Protein AF-A0A6P0SS49-F1 (afdb_monomer)

Foldseek 3Di:
DQDPVQVCVVVVDDAQDKDKFFASPDQDPPVPDPDGLLVVLLVVCQVQVVLVPVPPQFRFQLSSNVSSQVVCCVPPVNGDMDMHHDPNNRGDTDHGRDPDPPPPPPPPPADPVNVVCVVVVVVVVVVPPPPPPPPPVVVVVVVVCVCCVVVVVVVVVLLVLLVVLVVCVVVVHDDPVSVVLCPPPVSVVVSVVCPVVD

pLDDT: mean 75.45, std 15.12, range [36.44, 97.0]

Structure (mmCIF, N/CA/C/O backbone):
data_AF-A0A6P0SS49-F1
#
_entry.id   AF-A0A6P0SS49-F1
#
loop_
_atom_site.group_PDB
_atom_site.id
_atom_site.type_symbol
_atom_site.label_atom_id
_atom_site.label_alt_id
_atom_site.label_comp_id
_atom_site.label_asym_id
_atom_site.label_entity_id
_atom_site.label_seq_id
_atom_site.pdbx_PDB_ins_code
_atom_site.Cartn_x
_atom_site.Cartn_y
_atom_site.Cartn_z
_atom_site.occupancy
_atom_site.B_iso_or_equiv
_atom_site.auth_seq_id
_atom_site.auth_comp_id
_atom_site.auth_asym_id
_atom_site.auth_atom_id
_atom_site.pdbx_PDB_model_num
ATOM 1 N N . GLY A 1 1 ? 12.069 7.390 -15.777 1.00 36.44 1 GLY A N 1
ATOM 2 C CA . GLY A 1 1 ? 11.015 6.658 -16.503 1.00 36.44 1 GLY A CA 1
ATOM 3 C C . GLY A 1 1 ? 10.020 6.144 -15.489 1.00 36.44 1 GLY A C 1
ATOM 4 O O . GLY A 1 1 ? 10.461 5.656 -14.460 1.00 36.44 1 GLY A O 1
ATOM 5 N N . SER A 1 2 ? 8.721 6.313 -15.730 1.00 42.28 2 SER A N 1
ATOM 6 C CA . SER A 1 2 ? 7.675 5.746 -14.871 1.00 42.28 2 SER A CA 1
ATOM 7 C C . SER A 1 2 ? 7.553 4.253 -15.183 1.00 42.28 2 SER A C 1
ATOM 9 O O . SER A 1 2 ? 7.372 3.882 -16.343 1.00 42.28 2 SER A O 1
ATOM 11 N N . VAL A 1 3 ? 7.741 3.396 -14.179 1.00 54.59 3 VAL A N 1
ATOM 12 C CA . VAL A 1 3 ? 7.553 1.948 -14.323 1.00 54.59 3 VAL A CA 1
ATOM 13 C C . VAL A 1 3 ? 6.052 1.673 -14.269 1.00 54.59 3 VAL A C 1
ATOM 15 O O . VAL A 1 3 ? 5.412 1.934 -13.253 1.00 54.59 3 VAL A O 1
ATOM 18 N N . ASN A 1 4 ? 5.476 1.166 -15.361 1.00 62.41 4 ASN A N 1
ATOM 19 C CA . ASN A 1 4 ? 4.084 0.721 -15.379 1.00 62.41 4 ASN A CA 1
ATOM 20 C C . ASN A 1 4 ? 4.003 -0.686 -14.766 1.00 62.41 4 ASN A C 1
ATOM 22 O O . ASN A 1 4 ? 4.221 -1.686 -15.448 1.00 62.41 4 ASN A O 1
ATOM 26 N N . LEU A 1 5 ? 3.724 -0.736 -13.463 1.00 65.06 5 LEU A N 1
ATOM 27 C CA . LEU A 1 5 ? 3.679 -1.970 -12.674 1.00 65.06 5 LEU A CA 1
ATOM 28 C C . LEU A 1 5 ? 2.468 -2.858 -13.004 1.00 65.06 5 LEU A C 1
ATOM 30 O O . LEU A 1 5 ? 2.515 -4.055 -12.737 1.00 65.06 5 LEU A O 1
ATOM 34 N N . GLN A 1 6 ? 1.422 -2.314 -13.638 1.00 65.06 6 GLN A N 1
ATOM 35 C CA . GLN A 1 6 ? 0.233 -3.083 -14.016 1.00 65.06 6 GLN A CA 1
ATOM 36 C C . GLN A 1 6 ? 0.569 -4.140 -15.079 1.00 65.06 6 GLN A C 1
ATOM 38 O O . GLN A 1 6 ? 0.223 -5.304 -14.919 1.00 65.06 6 GLN A O 1
ATOM 43 N N . ASN A 1 7 ? 1.328 -3.757 -16.111 1.00 61.25 7 ASN A N 1
ATOM 44 C CA . ASN A 1 7 ? 1.740 -4.663 -17.192 1.00 61.25 7 ASN A CA 1
ATOM 45 C C . ASN A 1 7 ? 2.798 -5.694 -16.749 1.00 61.25 7 ASN A C 1
ATOM 47 O O . ASN A 1 7 ? 3.107 -6.621 -17.496 1.00 61.25 7 ASN A O 1
ATOM 51 N N . GLN A 1 8 ? 3.400 -5.521 -15.566 1.00 62.47 8 GLN A N 1
ATOM 52 C CA . GLN A 1 8 ? 4.387 -6.460 -15.030 1.00 62.47 8 GLN A CA 1
ATOM 53 C C . GLN A 1 8 ? 3.766 -7.576 -14.189 1.00 62.47 8 GLN A C 1
ATOM 55 O O . GLN A 1 8 ? 4.409 -8.610 -14.045 1.00 62.47 8 GLN A O 1
ATOM 60 N N . LEU A 1 9 ? 2.539 -7.435 -13.675 1.00 64.50 9 LEU A N 1
ATOM 61 C CA . LEU A 1 9 ? 1.876 -8.545 -12.973 1.00 64.50 9 LEU A CA 1
ATOM 62 C C . LEU A 1 9 ? 1.696 -9.767 -13.871 1.00 64.50 9 LEU A C 1
ATOM 64 O O . LEU A 1 9 ? 2.019 -10.876 -13.447 1.00 64.50 9 LEU A O 1
ATOM 68 N N . ASP A 1 10 ? 1.316 -9.543 -15.128 1.00 64.69 10 ASP A N 1
ATOM 69 C CA . ASP A 1 10 ? 1.204 -10.601 -16.136 1.00 64.69 10 ASP A CA 1
ATOM 70 C C . ASP A 1 10 ? 2.555 -11.294 -16.391 1.00 64.69 10 ASP A C 1
ATOM 72 O O . ASP A 1 10 ? 2.617 -12.489 -16.671 1.00 64.69 10 ASP A O 1
ATOM 76 N N . GLN A 1 11 ? 3.665 -10.558 -16.252 1.00 64.06 11 GLN A N 1
ATOM 77 C CA . GLN A 1 11 ? 5.024 -11.091 -16.405 1.00 64.06 11 GLN A CA 1
ATOM 78 C C . GLN A 1 11 ? 5.512 -11.845 -15.162 1.00 64.06 11 GLN A C 1
ATOM 80 O O . GLN A 1 11 ? 6.432 -12.656 -15.261 1.00 64.06 11 GLN A O 1
ATOM 85 N N . LEU A 1 12 ? 4.925 -11.587 -13.989 1.00 64.88 12 LEU A N 1
ATOM 86 C CA . LEU A 1 12 ? 5.365 -12.179 -12.729 1.00 64.88 12 LEU A CA 1
ATOM 87 C C . LEU A 1 12 ? 4.851 -13.613 -12.523 1.00 64.88 12 LEU A C 1
ATOM 89 O O . LEU A 1 12 ? 5.359 -14.286 -11.629 1.00 64.88 12 LEU A O 1
ATOM 93 N N . GLY A 1 13 ? 3.890 -14.138 -13.299 1.00 57.16 13 GLY A N 1
ATOM 94 C CA . GLY A 1 13 ? 3.416 -15.543 -13.198 1.00 57.16 13 GLY A CA 1
ATOM 95 C C . GLY A 1 13 ? 1.974 -15.676 -12.689 1.00 57.16 13 GLY A C 1
ATOM 96 O O . GLY A 1 13 ? 1.194 -14.842 -13.075 1.00 57.16 13 GLY A O 1
ATOM 97 N N . GLY A 1 14 ? 1.598 -16.635 -11.833 1.00 67.50 14 GLY A N 1
ATOM 98 C CA . GLY A 1 14 ? 0.202 -17.043 -11.530 1.00 67.50 14 GLY A CA 1
ATOM 99 C C . GLY A 1 14 ? -0.776 -16.157 -10.719 1.00 67.50 14 GLY A C 1
ATOM 100 O O . GLY A 1 14 ? -0.555 -14.974 -10.470 1.00 67.50 14 GLY A O 1
ATOM 101 N N . GLU A 1 15 ? -1.894 -16.781 -10.339 1.00 77.31 15 GLU A N 1
ATOM 102 C CA . GLU A 1 15 ? -3.050 -16.158 -9.675 1.00 77.31 15 GLU A CA 1
ATOM 103 C C . GLU A 1 15 ? -2.825 -15.943 -8.163 1.00 77.31 15 GLU A C 1
ATOM 105 O O . GLU A 1 15 ? -1.957 -16.580 -7.553 1.00 77.31 15 GLU A O 1
ATOM 110 N N . GLY A 1 16 ? -3.580 -15.024 -7.556 1.00 82.12 16 GLY A N 1
ATOM 111 C CA . GLY A 1 16 ? -3.610 -14.820 -6.104 1.00 82.12 16 GLY A CA 1
ATOM 112 C C . GLY A 1 16 ? -2.435 -14.000 -5.584 1.00 82.12 16 GLY A C 1
ATOM 113 O O . GLY A 1 16 ? -1.796 -14.363 -4.592 1.00 82.12 16 GLY A O 1
ATOM 114 N N . ARG A 1 17 ? -2.094 -12.902 -6.268 1.00 84.62 17 ARG A N 1
ATOM 115 C CA . ARG A 1 17 ? -0.930 -12.075 -5.912 1.00 84.62 17 ARG A CA 1
ATOM 116 C C . ARG A 1 17 ? -1.235 -10.599 -5.956 1.00 84.62 17 ARG A C 1
ATOM 118 O O . ARG A 1 17 ? -2.031 -10.116 -6.757 1.00 84.62 17 ARG A O 1
ATOM 125 N N . ALA A 1 18 ? -0.510 -9.869 -5.122 1.00 88.19 18 ALA A N 1
ATOM 126 C CA . ALA A 1 18 ? -0.639 -8.435 -5.036 1.00 88.19 18 ALA A CA 1
ATOM 127 C C . ALA A 1 18 ? 0.691 -7.755 -4.733 1.00 88.19 18 ALA A C 1
ATOM 129 O O . ALA A 1 18 ? 1.556 -8.290 -4.039 1.00 88.19 18 ALA A O 1
ATOM 130 N N . ILE A 1 19 ? 0.818 -6.539 -5.243 1.00 88.56 19 ILE A N 1
ATOM 131 C CA . ILE A 1 19 ? 1.925 -5.629 -5.007 1.00 88.56 19 ILE A CA 1
ATOM 132 C C . ILE A 1 19 ? 1.346 -4.390 -4.340 1.00 88.56 19 ILE A C 1
ATOM 134 O O . ILE A 1 19 ? 0.476 -3.724 -4.898 1.00 88.56 19 ILE A O 1
ATOM 138 N N . LEU A 1 20 ? 1.865 -4.069 -3.159 1.00 88.56 20 LEU A N 1
ATOM 139 C CA . LEU A 1 20 ? 1.567 -2.836 -2.445 1.00 88.56 20 LEU A CA 1
ATOM 140 C C . LEU A 1 20 ? 2.736 -1.864 -2.615 1.00 88.56 20 LEU A C 1
ATOM 142 O O . LEU A 1 20 ? 3.873 -2.183 -2.269 1.00 88.56 20 LEU A O 1
ATOM 146 N N . ALA A 1 21 ? 2.455 -0.675 -3.134 1.00 86.56 21 ALA A N 1
ATOM 147 C CA . AL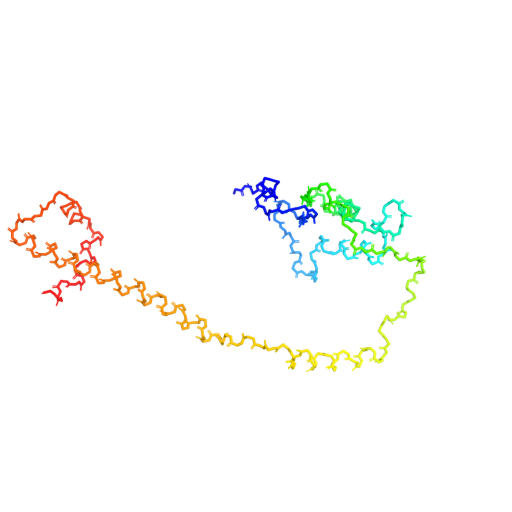A A 1 21 ? 3.424 0.397 -3.308 1.00 86.56 21 ALA A CA 1
ATOM 148 C C . ALA A 1 21 ? 3.033 1.594 -2.436 1.00 86.56 21 ALA A C 1
ATOM 150 O O . ALA A 1 21 ? 1.911 2.091 -2.515 1.00 86.56 21 ALA A O 1
ATOM 151 N N . SER A 1 22 ? 3.969 2.072 -1.614 1.00 80.31 22 SER A N 1
ATOM 152 C CA . SER A 1 22 ? 3.720 3.142 -0.643 1.00 80.31 22 SER A CA 1
ATOM 153 C C . SER A 1 22 ? 3.507 4.512 -1.291 1.00 80.31 22 SER A C 1
ATOM 155 O O . SER A 1 22 ? 2.652 5.271 -0.851 1.00 80.31 22 SER A O 1
ATOM 157 N N . SER A 1 23 ? 4.248 4.833 -2.350 1.00 71.50 23 SER A N 1
ATOM 158 C CA . SER A 1 23 ? 4.069 6.061 -3.127 1.00 71.50 23 SER A CA 1
ATOM 159 C C . SER A 1 23 ? 4.511 5.850 -4.570 1.00 71.50 23 SER A C 1
ATOM 161 O O . SER A 1 23 ? 5.441 5.085 -4.830 1.00 71.50 23 SER A O 1
ATOM 163 N N . THR A 1 24 ? 3.880 6.558 -5.504 1.00 61.19 24 THR A N 1
ATOM 164 C CA . THR A 1 24 ? 4.335 6.646 -6.899 1.00 61.19 24 THR A CA 1
ATOM 165 C C . THR A 1 24 ? 5.479 7.641 -7.092 1.00 61.19 24 THR A C 1
ATOM 167 O O . THR A 1 24 ? 6.238 7.499 -8.045 1.00 61.19 24 THR A O 1
ATOM 170 N N . ASP A 1 25 ? 5.631 8.604 -6.178 1.0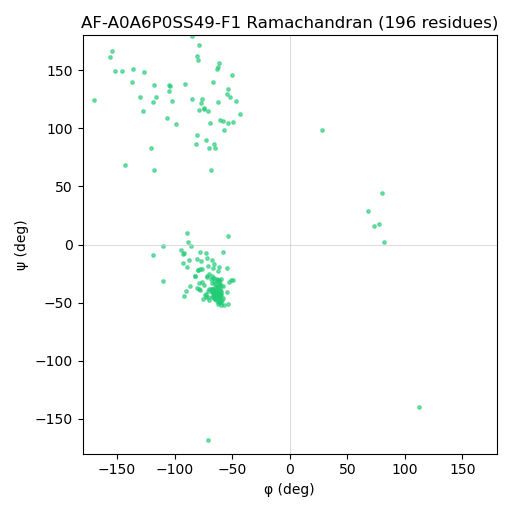0 55.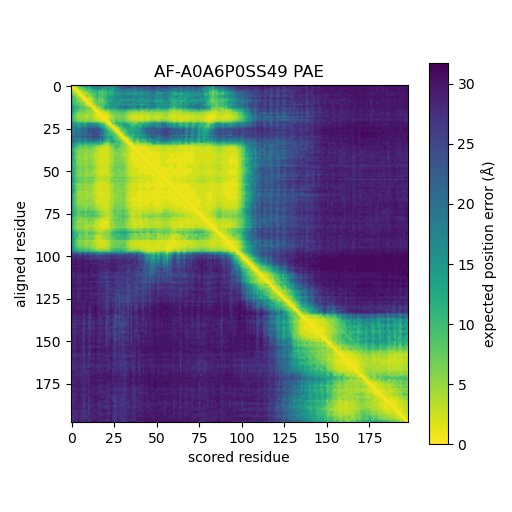34 25 ASP A N 1
ATOM 171 C CA . ASP A 1 25 ? 6.663 9.644 -6.207 1.00 55.34 25 ASP A CA 1
ATOM 172 C C . ASP A 1 25 ? 7.364 9.703 -4.846 1.00 55.34 25 ASP A C 1
ATOM 174 O O . ASP A 1 25 ? 6.693 9.757 -3.819 1.00 55.34 25 ASP A O 1
ATOM 178 N N . TYR A 1 26 ? 8.701 9.614 -4.856 1.00 49.12 26 TYR A N 1
ATOM 179 C CA . TYR A 1 26 ? 9.630 9.671 -3.713 1.00 49.12 26 TYR A CA 1
ATOM 180 C C . TYR A 1 26 ? 9.044 9.196 -2.369 1.00 49.12 26 TYR A C 1
ATOM 182 O O . TYR A 1 26 ? 8.398 9.948 -1.643 1.00 49.12 26 TYR A O 1
ATOM 190 N N . SER A 1 27 ? 9.320 7.943 -1.996 1.00 51.91 27 SER A N 1
ATOM 191 C CA . SER A 1 27 ? 9.005 7.417 -0.666 1.00 51.91 27 SER A CA 1
ATOM 192 C C . SER A 1 27 ? 9.688 8.279 0.401 1.00 51.91 27 SER A C 1
ATOM 194 O O . SER A 1 27 ? 10.886 8.136 0.652 1.00 51.91 27 SER A O 1
ATOM 196 N N . PHE A 1 28 ? 8.940 9.203 1.001 1.00 53.00 28 PHE A N 1
ATOM 197 C CA . PHE A 1 28 ? 9.433 10.052 2.072 1.00 53.00 28 PHE A CA 1
ATOM 198 C C . PHE A 1 28 ? 9.570 9.192 3.331 1.00 53.00 28 PHE A C 1
ATOM 200 O O . PHE A 1 28 ? 8.631 9.012 4.105 1.00 53.00 28 PHE A O 1
ATOM 207 N N . SER A 1 29 ? 10.744 8.596 3.520 1.00 53.09 29 SER A N 1
ATOM 208 C CA . SER A 1 29 ? 11.164 8.145 4.838 1.00 53.09 29 SER A CA 1
ATOM 209 C C . SER A 1 29 ? 11.416 9.404 5.661 1.00 53.09 29 SER A C 1
ATOM 211 O O . SER A 1 29 ? 12.418 10.088 5.449 1.00 53.09 29 SER A O 1
ATOM 213 N N . GLN A 1 30 ? 10.508 9.743 6.575 1.00 54.47 30 GLN A N 1
ATOM 214 C CA . GLN A 1 30 ? 10.841 10.670 7.653 1.00 54.47 30 GLN A CA 1
ATOM 215 C C . GLN A 1 30 ? 12.020 10.041 8.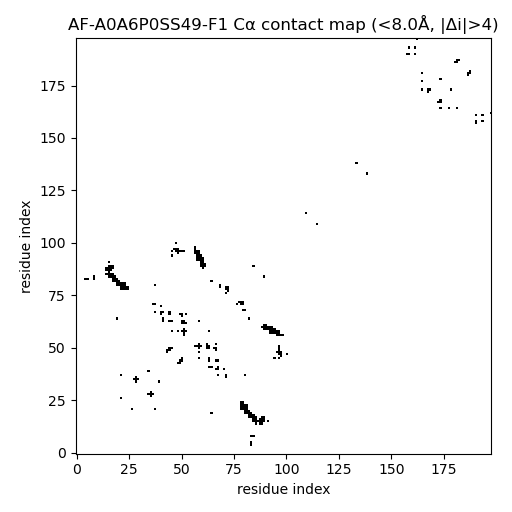404 1.00 54.47 30 GLN A C 1
ATOM 217 O O . GLN A 1 30 ? 11.827 9.038 9.083 1.00 54.47 30 GLN A O 1
ATOM 222 N N . LEU A 1 31 ? 13.233 10.584 8.233 1.00 49.59 31 LEU A N 1
ATOM 223 C CA . LEU A 1 31 ? 14.462 10.037 8.831 1.00 49.59 31 LEU A CA 1
ATOM 224 C C . LEU A 1 31 ? 14.360 9.873 10.363 1.00 49.59 31 LEU A C 1
ATOM 226 O O . LEU A 1 31 ? 15.093 9.070 10.931 1.00 49.59 31 LEU A O 1
ATOM 230 N N . ASP A 1 32 ? 13.427 10.585 11.002 1.00 55.62 32 ASP A N 1
ATOM 231 C CA . ASP A 1 32 ? 13.200 10.579 12.450 1.00 55.62 32 ASP A CA 1
ATOM 232 C C . ASP A 1 32 ? 12.112 9.597 12.927 1.00 55.62 32 ASP A C 1
ATOM 234 O O . ASP A 1 32 ? 11.902 9.449 14.132 1.00 55.62 32 ASP A O 1
ATOM 238 N N . LYS A 1 33 ? 11.397 8.913 12.022 1.00 57.41 33 LYS A N 1
ATOM 239 C CA . LYS A 1 33 ? 10.420 7.872 12.385 1.00 57.41 33 LYS A CA 1
ATOM 240 C C . LYS A 1 33 ? 11.001 6.485 12.111 1.00 57.41 33 LYS A C 1
ATOM 242 O O . LYS A 1 33 ? 11.559 6.239 11.048 1.00 57.41 33 LYS A O 1
ATOM 247 N N . GLN A 1 34 ? 10.804 5.547 13.043 1.00 64.12 34 GLN A N 1
ATOM 248 C CA . GLN A 1 34 ? 11.234 4.148 12.874 1.00 64.12 34 GLN A CA 1
ATOM 249 C C . GLN A 1 34 ? 10.541 3.431 11.699 1.00 64.12 34 GLN A C 1
ATOM 251 O O . GLN A 1 34 ? 11.081 2.457 11.181 1.00 64.12 34 GLN A O 1
ATOM 256 N N . LEU A 1 35 ? 9.363 3.901 11.268 1.00 69.19 35 LEU A N 1
ATOM 257 C CA . LEU A 1 35 ? 8.567 3.307 10.192 1.00 69.19 35 LEU A CA 1
ATOM 258 C C . LEU A 1 35 ? 8.209 4.346 9.125 1.00 69.19 35 LEU A C 1
ATOM 260 O O . LEU A 1 35 ? 7.988 5.521 9.428 1.00 69.19 35 LEU A O 1
ATOM 264 N N . SER A 1 36 ? 8.093 3.892 7.872 1.00 79.00 36 SER A N 1
ATOM 265 C CA . SER A 1 36 ? 7.484 4.699 6.808 1.00 79.00 36 SER A CA 1
ATOM 266 C C . SER A 1 36 ? 6.013 4.986 7.135 1.00 79.00 36 SER A C 1
ATOM 268 O O . SER A 1 36 ? 5.364 4.158 7.772 1.00 79.00 36 SER A O 1
ATOM 270 N N . ILE A 1 37 ? 5.461 6.114 6.672 1.00 84.62 37 ILE A N 1
ATOM 271 C CA . ILE A 1 37 ? 4.042 6.466 6.893 1.00 84.62 37 ILE A CA 1
ATOM 272 C C . ILE A 1 37 ? 3.097 5.353 6.420 1.00 84.62 37 ILE A C 1
ATOM 274 O O . ILE A 1 37 ? 2.142 5.011 7.111 1.00 84.62 37 ILE A O 1
ATOM 278 N N . TYR A 1 38 ? 3.398 4.740 5.273 1.00 88.00 38 TYR A N 1
ATOM 279 C CA . TYR A 1 38 ? 2.625 3.609 4.763 1.00 88.00 38 TYR A CA 1
ATOM 280 C C . TYR A 1 38 ? 2.648 2.423 5.727 1.00 88.00 38 TYR A C 1
ATOM 282 O O . TYR A 1 38 ? 1.606 1.877 6.075 1.00 88.00 38 TYR A O 1
ATOM 290 N N . THR A 1 39 ? 3.841 2.042 6.190 1.00 89.00 39 THR A N 1
ATOM 291 C CA . THR A 1 39 ? 4.006 0.931 7.133 1.00 89.00 39 THR A CA 1
ATOM 292 C C . THR A 1 39 ? 3.360 1.239 8.482 1.00 89.00 39 THR A C 1
ATOM 294 O O . THR A 1 39 ? 2.812 0.335 9.099 1.00 89.00 39 THR A O 1
ATOM 297 N N . GLN A 1 40 ? 3.379 2.501 8.921 1.00 89.94 40 GLN A N 1
ATOM 298 C CA . GLN A 1 40 ? 2.721 2.938 10.150 1.00 89.94 40 GLN A CA 1
ATOM 299 C C . GLN A 1 40 ? 1.212 2.653 10.093 1.00 89.94 40 GLN A C 1
ATOM 301 O O . GLN A 1 40 ? 0.696 1.981 10.979 1.00 89.94 40 GLN A O 1
ATOM 306 N N . TYR A 1 41 ? 0.521 3.096 9.037 1.00 93.19 41 TYR A N 1
ATOM 307 C CA . TYR A 1 41 ? -0.919 2.846 8.901 1.00 93.19 41 TYR A CA 1
ATOM 308 C C . TYR A 1 41 ? -1.260 1.390 8.586 1.00 93.19 41 TYR A C 1
ATOM 310 O O . TYR A 1 41 ? -2.325 0.922 8.977 1.00 93.19 41 TYR A O 1
ATOM 318 N N . LEU A 1 42 ? -0.356 0.661 7.927 1.00 94.56 42 LEU A N 1
ATOM 319 C CA . LEU A 1 42 ? -0.506 -0.778 7.729 1.00 94.56 42 LEU A CA 1
ATOM 320 C C . LEU A 1 42 ? -0.556 -1.516 9.069 1.00 94.56 42 LEU A C 1
ATOM 322 O O . LEU A 1 42 ? -1.456 -2.322 9.285 1.00 94.56 42 LEU A O 1
ATOM 326 N N . VAL A 1 43 ? 0.397 -1.235 9.961 1.00 94.25 43 VAL A N 1
ATOM 327 C CA . VAL A 1 43 ? 0.439 -1.845 11.297 1.00 94.25 43 VAL A CA 1
ATOM 328 C C . VAL A 1 43 ? -0.771 -1.406 12.116 1.00 94.25 43 VAL A C 1
ATOM 330 O O . VAL A 1 43 ? -1.463 -2.261 12.657 1.00 94.25 43 VAL A O 1
ATOM 333 N N . GLU A 1 44 ? -1.078 -0.104 12.130 1.00 94.31 44 GLU A N 1
ATOM 334 C CA . GLU A 1 44 ? -2.229 0.447 12.855 1.00 94.31 44 GLU A CA 1
ATOM 335 C C . GLU A 1 44 ? -3.536 -0.257 12.465 1.00 94.31 44 GLU A C 1
ATOM 337 O O . GLU A 1 44 ? -4.235 -0.750 13.340 1.00 94.31 44 GLU A O 1
ATOM 342 N N . GLY A 1 45 ? -3.840 -0.373 11.166 1.00 95.69 45 GLY A N 1
ATOM 343 C CA . GLY A 1 45 ? -5.089 -0.984 10.700 1.00 95.69 45 GLY A CA 1
ATOM 344 C C . GLY A 1 45 ? -5.247 -2.455 11.098 1.00 95.69 45 GLY A C 1
ATOM 345 O O . GLY A 1 45 ? -6.363 -2.896 11.373 1.00 95.69 45 GLY A O 1
ATOM 346 N N . ILE A 1 46 ? -4.138 -3.203 11.173 1.00 95.94 46 ILE A N 1
ATOM 347 C CA . ILE A 1 46 ? -4.131 -4.600 11.633 1.00 95.94 46 ILE A CA 1
ATOM 348 C C . ILE A 1 46 ? -4.286 -4.677 13.155 1.00 95.94 46 ILE A C 1
ATOM 350 O O . ILE A 1 46 ? -5.079 -5.476 13.650 1.00 95.94 46 ILE A O 1
ATOM 354 N N . GLU A 1 47 ? -3.528 -3.872 13.901 1.00 94.75 47 GLU A N 1
ATOM 355 C CA . GLU A 1 47 ? -3.521 -3.907 15.367 1.00 94.75 47 GLU A CA 1
ATOM 356 C C . GLU A 1 47 ? -4.844 -3.430 15.966 1.00 94.75 47 GLU A C 1
ATOM 358 O O . GLU A 1 47 ? -5.334 -4.032 16.925 1.00 94.75 47 GLU A O 1
ATOM 363 N N . THR A 1 48 ? -5.438 -2.373 15.408 1.00 94.44 48 THR A N 1
ATOM 364 C CA . THR A 1 48 ? -6.715 -1.838 15.898 1.00 94.44 48 THR A CA 1
ATOM 365 C C . THR A 1 48 ? -7.912 -2.613 15.362 1.00 94.44 48 THR A C 1
ATOM 367 O O . THR A 1 48 ? -8.951 -2.668 16.021 1.00 94.44 48 THR A O 1
ATOM 370 N N . GLY A 1 49 ? -7.773 -3.236 14.189 1.00 95.31 49 GLY A N 1
ATOM 371 C CA . GLY A 1 49 ? -8.890 -3.818 13.453 1.00 95.31 49 GLY A CA 1
ATOM 372 C C . GLY A 1 49 ? -9.677 -2.818 12.619 1.00 95.31 49 GLY A C 1
ATOM 373 O O . GLY A 1 49 ? -10.646 -3.217 11.987 1.00 95.31 49 GLY A O 1
ATOM 374 N N . ASP A 1 50 ? -9.286 -1.541 12.583 1.00 96.19 50 ASP A N 1
ATOM 375 C CA . ASP A 1 50 ? -10.022 -0.511 11.835 1.00 96.19 50 ASP A CA 1
ATOM 376 C C . ASP A 1 50 ? -9.963 -0.719 10.313 1.00 96.19 50 ASP A C 1
ATOM 378 O O . ASP A 1 50 ? -10.726 -0.097 9.573 1.00 96.19 50 ASP A O 1
ATOM 382 N N . ALA A 1 51 ? -9.065 -1.593 9.848 1.00 96.94 51 ALA A N 1
ATOM 383 C CA . ALA A 1 51 ? -9.014 -2.038 8.465 1.00 96.94 51 ALA A CA 1
ATOM 384 C C . ALA A 1 51 ? -10.084 -3.090 8.107 1.00 96.94 51 ALA A C 1
ATOM 386 O O . ALA A 1 51 ? -10.196 -3.416 6.937 1.00 96.94 51 ALA A O 1
ATOM 387 N N . ASP A 1 52 ? -10.872 -3.612 9.053 1.00 96.75 52 ASP A N 1
ATOM 388 C CA . ASP A 1 52 ? -12.063 -4.431 8.762 1.00 96.75 52 ASP A CA 1
ATOM 389 C C . ASP A 1 52 ? -13.244 -3.507 8.422 1.00 96.75 52 ASP A C 1
ATOM 391 O O . ASP A 1 52 ? -14.018 -3.069 9.284 1.00 96.75 52 ASP A O 1
ATOM 395 N N . LEU A 1 53 ? -13.335 -3.131 7.145 1.00 95.69 53 LEU A N 1
ATOM 396 C CA . LEU A 1 53 ? -14.286 -2.126 6.671 1.00 95.69 53 LEU A CA 1
ATOM 397 C C . LEU A 1 53 ? -15.693 -2.706 6.516 1.00 95.69 53 LEU A C 1
ATOM 399 O O . LEU A 1 53 ? -16.685 -1.998 6.737 1.00 95.69 53 LEU A O 1
ATOM 403 N N . ASN A 1 54 ? -15.791 -3.984 6.154 1.00 95.25 54 ASN A N 1
ATOM 404 C CA . ASN A 1 54 ? -17.058 -4.668 5.937 1.00 95.25 54 ASN A CA 1
ATOM 405 C C . ASN A 1 54 ? -17.646 -5.296 7.229 1.00 95.25 54 ASN A C 1
ATOM 407 O O . ASN A 1 54 ? -18.843 -5.603 7.267 1.00 95.25 54 ASN A O 1
ATOM 411 N N . ARG A 1 55 ? -16.849 -5.390 8.305 1.00 94.12 55 ARG A N 1
ATOM 412 C CA . ARG A 1 55 ? -17.187 -5.933 9.636 1.00 94.12 55 ARG A CA 1
ATOM 413 C C . ARG A 1 55 ? -17.436 -7.441 9.675 1.00 94.12 55 ARG A C 1
ATOM 415 O O . ARG A 1 55 ? -18.202 -7.919 10.523 1.00 94.12 55 ARG A O 1
ATOM 422 N N . ASP A 1 56 ? -16.808 -8.201 8.788 1.00 94.69 56 ASP A N 1
ATOM 423 C CA . ASP A 1 56 ? -16.855 -9.665 8.763 1.00 94.69 56 ASP A CA 1
ATOM 424 C C . ASP A 1 56 ? -15.808 -10.319 9.683 1.00 94.69 56 ASP A C 1
ATOM 426 O O . ASP A 1 56 ? -15.832 -11.539 9.885 1.00 94.69 56 ASP A O 1
ATOM 430 N N . ARG A 1 57 ? -14.985 -9.498 10.354 1.00 94.06 57 ARG A N 1
ATOM 431 C CA . ARG A 1 57 ? -13.891 -9.882 11.258 1.00 94.06 57 ARG A CA 1
ATOM 432 C C . ARG A 1 57 ? -12.668 -10.449 10.552 1.00 94.06 57 ARG A C 1
ATOM 434 O O . ARG A 1 57 ? -11.815 -11.051 11.215 1.00 94.06 57 ARG A O 1
ATOM 441 N N . VAL A 1 58 ? -12.557 -10.249 9.252 1.00 95.69 58 VAL A N 1
ATOM 442 C CA . VAL A 1 58 ? -11.384 -10.544 8.445 1.00 95.69 58 VAL A CA 1
ATOM 443 C C . VAL A 1 58 ? -10.903 -9.227 7.853 1.00 95.69 58 VAL A C 1
ATOM 445 O O . VAL A 1 58 ? -11.682 -8.398 7.421 1.00 95.69 58 VAL A O 1
ATOM 448 N N . ILE A 1 59 ? -9.594 -9.017 7.869 1.00 96.94 59 ILE A N 1
ATOM 449 C CA . ILE A 1 59 ? -8.970 -7.901 7.169 1.00 96.94 59 ILE A CA 1
ATOM 450 C C . ILE A 1 59 ? -8.443 -8.473 5.864 1.00 96.94 59 ILE A C 1
ATOM 452 O O . ILE A 1 59 ? -7.431 -9.191 5.851 1.00 96.94 59 ILE A O 1
ATOM 456 N N . SER A 1 60 ? -9.158 -8.198 4.781 1.00 96.12 60 SER A N 1
ATOM 457 C CA . SER A 1 60 ? -8.701 -8.523 3.434 1.00 96.12 60 SER A CA 1
ATOM 458 C C . SER A 1 60 ? -7.706 -7.478 2.914 1.00 96.12 60 SER A C 1
ATOM 460 O O . SER A 1 60 ? -7.525 -6.400 3.489 1.00 96.12 60 SER A O 1
ATOM 462 N N . LEU A 1 61 ? -6.951 -7.836 1.875 1.00 95.25 61 LEU A N 1
ATOM 463 C CA . LEU A 1 61 ? -5.877 -6.989 1.362 1.00 95.25 61 LEU A CA 1
ATOM 464 C C . LEU A 1 61 ? -6.401 -5.669 0.779 1.00 95.25 61 LEU A C 1
ATOM 466 O O . LEU A 1 61 ? -5.764 -4.629 0.961 1.00 95.25 61 LEU A O 1
ATOM 470 N N . ASP A 1 62 ? -7.520 -5.708 0.062 1.00 94.44 62 ASP A N 1
ATOM 471 C CA . ASP A 1 62 ? -8.175 -4.521 -0.483 1.00 94.44 62 ASP A CA 1
ATOM 472 C C . ASP A 1 62 ? -8.701 -3.604 0.625 1.00 94.44 62 ASP A C 1
ATOM 474 O O . ASP A 1 62 ? -8.432 -2.404 0.572 1.00 94.44 62 ASP A O 1
ATOM 478 N N . GLU A 1 63 ? -9.326 -4.146 1.670 1.00 96.81 63 GLU A N 1
ATOM 479 C CA . GLU A 1 63 ? -9.757 -3.351 2.827 1.00 96.81 63 GLU A CA 1
ATOM 480 C C . GLU A 1 63 ? -8.579 -2.701 3.561 1.00 96.81 63 GLU A C 1
ATOM 482 O O . GLU A 1 63 ? -8.615 -1.512 3.890 1.00 96.81 63 GLU A O 1
ATOM 487 N N . LEU A 1 64 ? -7.489 -3.450 3.760 1.00 97.00 64 LEU A N 1
ATOM 488 C CA . LEU A 1 64 ? -6.270 -2.910 4.356 1.00 97.00 64 LEU A CA 1
ATOM 489 C C . LEU A 1 64 ? -5.674 -1.788 3.501 1.00 97.00 64 LEU A C 1
ATOM 491 O O . LEU A 1 64 ? -5.246 -0.763 4.034 1.00 97.00 64 LEU A O 1
ATOM 495 N N . HIS A 1 65 ? -5.650 -1.955 2.177 1.00 95.44 65 HIS A N 1
ATOM 496 C CA . HIS A 1 65 ? -5.174 -0.912 1.276 1.00 95.44 65 HIS A CA 1
ATOM 497 C C . HIS A 1 65 ? -6.078 0.327 1.301 1.00 95.44 65 HIS A C 1
ATOM 499 O O . HIS A 1 65 ? -5.563 1.443 1.382 1.00 95.44 65 HIS A O 1
ATOM 505 N N . GLU A 1 66 ? -7.400 0.146 1.285 1.00 95.50 66 GLU A N 1
ATOM 506 C CA . GLU A 1 66 ? -8.380 1.234 1.355 1.00 95.50 66 GLU A CA 1
ATOM 507 C C . GLU A 1 66 ? -8.253 2.019 2.668 1.00 95.50 66 GLU A C 1
ATOM 509 O O . GLU A 1 66 ? -8.237 3.255 2.658 1.00 95.50 66 GLU A O 1
ATOM 514 N N . TYR A 1 67 ? -8.073 1.319 3.793 1.00 96.81 67 TYR A N 1
ATOM 515 C CA . TYR A 1 67 ? -7.804 1.935 5.090 1.00 96.81 67 TYR A CA 1
ATOM 516 C C . TYR A 1 67 ? -6.560 2.833 5.045 1.00 96.81 67 TYR A C 1
ATOM 518 O O . TYR A 1 67 ? -6.615 4.013 5.414 1.00 96.81 67 TYR A O 1
ATOM 526 N N . ILE A 1 68 ? -5.440 2.297 4.549 1.00 95.00 68 ILE A N 1
ATOM 527 C CA . ILE A 1 68 ? -4.174 3.031 4.452 1.00 95.00 68 ILE A CA 1
ATOM 528 C C . ILE A 1 68 ? -4.315 4.235 3.514 1.00 95.00 68 ILE A C 1
ATOM 530 O O . ILE A 1 68 ? -3.876 5.334 3.857 1.00 95.00 68 ILE A O 1
ATOM 534 N N . GLU A 1 69 ? -4.940 4.061 2.346 1.00 93.38 69 GLU A N 1
ATOM 535 C CA . GLU A 1 69 ? -5.140 5.141 1.378 1.00 93.38 69 GLU A CA 1
ATOM 536 C C . GLU A 1 69 ? -5.968 6.278 1.984 1.00 93.38 69 GLU A C 1
ATOM 538 O O . GLU A 1 69 ? -5.611 7.450 1.834 1.00 93.38 69 GLU A O 1
ATOM 543 N N . LYS A 1 70 ? -7.037 5.950 2.716 1.00 94.69 70 LYS A N 1
ATOM 544 C CA . LYS A 1 70 ? -7.872 6.939 3.397 1.00 94.69 70 LYS A CA 1
ATOM 545 C C . LYS A 1 70 ? -7.075 7.731 4.436 1.00 94.69 70 LYS A C 1
ATOM 547 O O . LYS A 1 70 ? -7.091 8.962 4.399 1.00 94.69 70 LYS A O 1
ATOM 552 N N . ARG A 1 71 ? -6.331 7.049 5.313 1.00 94.25 71 ARG A N 1
ATOM 553 C CA . ARG A 1 71 ? -5.495 7.695 6.343 1.00 94.25 71 ARG A CA 1
ATOM 554 C C . ARG A 1 71 ? -4.418 8.592 5.744 1.00 94.25 71 ARG A C 1
ATOM 556 O O . ARG A 1 71 ? -4.206 9.709 6.217 1.00 94.25 71 ARG A O 1
ATOM 563 N N . ILE A 1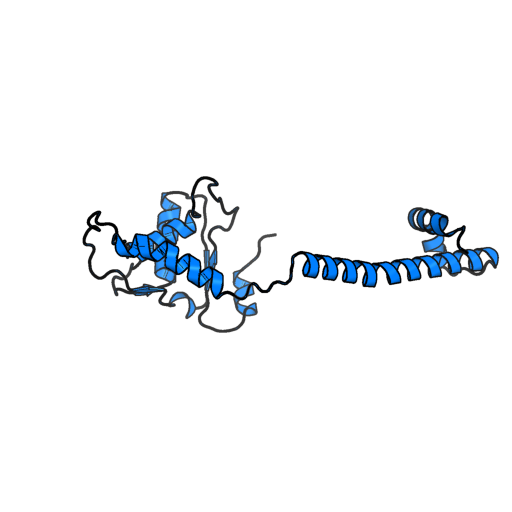 72 ? -3.756 8.126 4.687 1.00 89.75 72 ILE A N 1
ATOM 564 C CA . ILE A 1 72 ? -2.736 8.901 3.977 1.00 89.75 72 ILE A CA 1
ATOM 565 C C . ILE A 1 72 ? -3.359 10.116 3.293 1.00 89.75 72 ILE A C 1
ATOM 567 O O . ILE A 1 72 ? -2.810 11.204 3.394 1.00 89.75 72 ILE A O 1
ATOM 571 N N . ARG A 1 73 ? -4.530 9.990 2.664 1.00 89.94 73 ARG A N 1
ATOM 572 C CA . ARG A 1 73 ? -5.215 11.129 2.034 1.00 89.94 73 ARG A CA 1
ATOM 573 C C . ARG A 1 73 ? -5.559 12.237 3.034 1.00 89.94 73 ARG A C 1
ATOM 575 O O . ARG A 1 73 ? -5.526 13.410 2.673 1.00 89.94 73 ARG A O 1
ATOM 582 N N . GLU A 1 74 ? -5.875 11.869 4.274 1.00 89.44 74 GLU A N 1
ATOM 583 C CA . GLU A 1 74 ? -6.192 12.805 5.361 1.00 89.44 74 GLU A CA 1
ATOM 584 C C . GLU A 1 74 ? -4.947 13.494 5.947 1.00 89.44 74 GLU A C 1
ATOM 586 O O . GLU A 1 74 ? -5.032 14.644 6.377 1.00 89.44 74 GLU A O 1
ATOM 591 N N . THR A 1 75 ? -3.794 12.818 5.971 1.00 86.50 75 THR A N 1
ATOM 592 C CA . THR A 1 75 ? -2.594 13.285 6.696 1.00 86.50 75 THR A CA 1
ATOM 593 C C . THR A 1 75 ? -1.441 13.727 5.796 1.00 86.50 75 THR A C 1
ATOM 595 O O . THR A 1 75 ? -0.696 14.639 6.151 1.00 86.50 75 THR A O 1
ATOM 598 N N . PHE A 1 76 ? -1.309 13.118 4.620 1.00 83.81 76 PHE A N 1
ATOM 599 C CA . PHE A 1 76 ? -0.242 13.318 3.638 1.00 83.81 76 PHE A CA 1
ATOM 600 C C . PHE A 1 76 ? -0.810 13.228 2.205 1.00 83.81 76 PHE A C 1
ATOM 602 O O . PHE A 1 76 ? -0.495 12.286 1.475 1.00 83.81 76 PHE A O 1
ATOM 609 N N . PRO A 1 77 ? -1.636 14.199 1.767 1.00 81.88 77 PRO A N 1
ATOM 610 C CA . PRO A 1 77 ? -2.389 14.125 0.505 1.00 81.88 77 PRO A CA 1
ATOM 611 C C . PRO A 1 77 ? -1.518 14.023 -0.760 1.00 81.88 77 PRO A C 1
ATOM 613 O O . PRO A 1 77 ? -2.003 13.594 -1.809 1.00 81.88 77 PRO A O 1
ATOM 616 N N . ASP A 1 78 ? -0.239 14.392 -0.671 1.00 82.12 78 ASP A N 1
ATOM 617 C CA . ASP A 1 78 ? 0.719 14.279 -1.774 1.00 82.12 78 ASP A CA 1
ATOM 618 C C . ASP A 1 78 ? 1.201 12.835 -2.005 1.00 82.12 78 ASP A C 1
ATOM 620 O O . ASP A 1 78 ? 1.653 12.499 -3.102 1.00 82.12 78 ASP A O 1
ATOM 624 N N . MET A 1 79 ? 1.081 11.959 -1.001 1.00 81.69 79 MET A N 1
ATOM 625 C CA . MET A 1 79 ? 1.468 10.552 -1.090 1.00 81.69 79 MET A CA 1
ATOM 626 C C . MET A 1 79 ? 0.329 9.723 -1.690 1.00 81.69 79 MET A C 1
ATOM 628 O O . MET A 1 79 ? -0.801 9.733 -1.207 1.00 81.69 79 MET A O 1
ATOM 632 N N . LYS A 1 80 ? 0.638 8.982 -2.759 1.00 85.62 80 LYS A N 1
ATOM 633 C CA . LYS A 1 80 ? -0.348 8.220 -3.541 1.00 85.62 80 LYS A CA 1
ATOM 634 C C . LYS A 1 80 ? 0.002 6.733 -3.526 1.00 85.62 80 LYS A C 1
ATOM 636 O O . LYS A 1 80 ? 0.659 6.266 -4.462 1.00 85.62 80 LYS A O 1
ATOM 641 N N . PRO A 1 81 ? -0.383 5.993 -2.475 1.00 88.75 81 PRO A N 1
ATOM 642 C CA . PRO A 1 81 ? -0.186 4.554 -2.443 1.00 88.75 81 PRO A CA 1
ATOM 643 C C . PRO A 1 81 ? -0.964 3.872 -3.574 1.00 88.75 81 PRO A C 1
ATOM 645 O O . PRO A 1 81 ? -1.967 4.392 -4.070 1.00 88.75 81 PRO A O 1
ATOM 648 N N . LYS A 1 82 ? -0.471 2.713 -4.013 1.00 88.94 82 LYS A N 1
ATOM 649 C CA . LYS A 1 82 ? -1.086 1.908 -5.072 1.00 88.94 82 LYS A CA 1
ATOM 650 C C . LYS A 1 82 ? -1.074 0.434 -4.711 1.00 88.94 82 LYS A C 1
ATOM 652 O O . LYS A 1 82 ? -0.069 -0.076 -4.222 1.00 88.94 82 LYS A O 1
ATOM 657 N N . ILE A 1 83 ? -2.170 -0.239 -5.023 1.00 88.38 83 ILE A N 1
ATOM 658 C CA . ILE A 1 83 ? -2.260 -1.691 -5.084 1.00 88.38 83 ILE A CA 1
ATOM 659 C C . ILE A 1 83 ? -2.277 -2.121 -6.548 1.00 88.38 83 ILE A C 1
ATOM 661 O O . ILE A 1 83 ? -2.954 -1.515 -7.379 1.00 88.38 83 ILE A O 1
ATOM 665 N N . TYR A 1 84 ? -1.526 -3.169 -6.860 1.00 87.75 84 TYR A N 1
ATOM 666 C CA . TYR A 1 84 ? -1.570 -3.833 -8.152 1.00 87.75 84 TYR A CA 1
ATOM 667 C C . TYR A 1 84 ? -1.791 -5.322 -7.910 1.00 87.75 84 TYR A C 1
ATOM 669 O O . TYR A 1 84 ? -0.958 -5.977 -7.289 1.00 87.75 84 TYR A O 1
ATOM 677 N N . THR A 1 85 ? -2.924 -5.854 -8.348 1.00 86.06 85 THR A N 1
ATOM 678 C CA . THR A 1 85 ? -3.340 -7.224 -8.042 1.00 86.06 85 THR A CA 1
ATOM 679 C C . THR A 1 85 ? -4.308 -7.742 -9.101 1.00 86.06 85 THR A C 1
ATOM 681 O O . THR A 1 85 ? -4.872 -6.953 -9.866 1.00 86.06 85 THR A O 1
ATOM 684 N N . ASP A 1 86 ? -4.457 -9.060 -9.173 1.00 82.56 86 ASP A N 1
ATOM 685 C CA . ASP A 1 86 ? -5.545 -9.723 -9.884 1.00 82.56 86 ASP A CA 1
ATOM 686 C C . ASP A 1 86 ? -6.800 -9.834 -8.993 1.00 82.56 86 ASP A C 1
ATOM 688 O O . ASP A 1 86 ? -6.820 -9.388 -7.846 1.00 82.56 86 ASP A O 1
ATOM 692 N N . GLN A 1 87 ? -7.887 -10.409 -9.517 1.00 77.06 87 GLN A N 1
ATOM 693 C CA . GLN A 1 87 ? -9.140 -10.524 -8.754 1.00 77.06 87 GLN A CA 1
ATOM 694 C C . GLN A 1 87 ? -9.006 -11.391 -7.493 1.00 77.06 87 GLN A C 1
ATOM 696 O O . GLN A 1 87 ? -9.734 -11.176 -6.522 1.00 77.06 87 GLN A O 1
ATOM 701 N N . GLU A 1 88 ? -8.110 -12.378 -7.509 1.00 78.62 88 GLU A N 1
ATOM 702 C CA . GLU A 1 88 ? -7.887 -13.277 -6.377 1.00 78.62 88 GLU A CA 1
ATOM 703 C C . GLU A 1 88 ? -7.000 -12.638 -5.306 1.00 78.62 88 GLU A C 1
ATOM 705 O O . GLU A 1 88 ? -7.255 -12.802 -4.114 1.00 78.62 88 GLU A O 1
ATOM 710 N N . GLY A 1 89 ? -5.996 -11.861 -5.713 1.00 80.56 89 GLY A N 1
ATOM 711 C CA . GLY A 1 89 ? -5.049 -11.228 -4.811 1.00 80.56 89 GLY A CA 1
ATOM 712 C C . GLY A 1 89 ? -5.667 -10.125 -3.948 1.00 80.56 89 GLY A C 1
ATOM 713 O O . GLY A 1 89 ? -5.260 -9.975 -2.796 1.00 80.56 89 GLY A O 1
ATOM 714 N N . SER A 1 90 ? -6.707 -9.429 -4.426 1.00 84.38 90 SER A N 1
ATOM 715 C CA . SER A 1 90 ? -7.488 -8.498 -3.591 1.00 84.38 90 SER A CA 1
ATOM 716 C C . SER A 1 90 ? -8.101 -9.180 -2.367 1.00 84.38 90 SER A C 1
ATOM 718 O O . SER A 1 90 ? -8.148 -8.592 -1.293 1.00 84.38 90 SER A O 1
ATOM 720 N N . LYS A 1 91 ? -8.530 -10.439 -2.505 1.00 87.69 91 LYS A N 1
ATOM 721 C CA . LYS A 1 91 ? -9.252 -11.183 -1.461 1.00 87.69 91 LYS A CA 1
ATOM 722 C C . LYS A 1 91 ? -8.333 -11.948 -0.515 1.00 87.69 91 LYS A C 1
ATOM 724 O O . LYS A 1 91 ? -8.806 -12.776 0.260 1.00 87.69 91 LYS A O 1
ATOM 729 N N . ILE A 1 92 ? -7.021 -11.726 -0.578 1.00 92.50 92 ILE A N 1
ATOM 730 C CA . ILE A 1 92 ? -6.088 -12.380 0.339 1.00 92.50 92 ILE A CA 1
ATOM 731 C C . ILE A 1 92 ? -6.418 -11.935 1.766 1.00 92.50 92 ILE A C 1
ATOM 733 O O . ILE A 1 92 ? -6.399 -10.747 2.078 1.00 92.50 92 ILE A O 1
ATOM 737 N N . HIS A 1 93 ? -6.698 -12.901 2.639 1.00 95.00 93 HIS A N 1
ATOM 738 C CA . HIS A 1 93 ? -6.916 -12.648 4.060 1.00 95.00 93 HIS A CA 1
ATOM 739 C C . HIS A 1 93 ? -5.570 -12.353 4.730 1.00 95.00 93 HIS A C 1
ATOM 741 O O . HIS A 1 93 ? -4.688 -13.214 4.758 1.00 95.00 93 HIS A O 1
ATOM 747 N N . ILE A 1 94 ? -5.416 -11.149 5.277 1.00 95.62 94 ILE A N 1
ATOM 748 C CA . ILE A 1 94 ? -4.173 -10.704 5.915 1.00 95.62 94 ILE A CA 1
ATOM 749 C C . ILE A 1 94 ? -4.193 -11.000 7.412 1.00 95.62 94 ILE A C 1
ATOM 751 O O . ILE A 1 94 ? -3.210 -11.500 7.959 1.00 95.62 94 ILE A O 1
ATOM 755 N N . ALA A 1 95 ? -5.314 -10.720 8.075 1.00 95.81 95 ALA A N 1
ATOM 756 C CA . ALA A 1 95 ? -5.476 -10.928 9.509 1.00 95.81 95 ALA A CA 1
ATOM 757 C C . ALA A 1 95 ? -6.951 -11.125 9.881 1.00 95.81 95 ALA A C 1
ATOM 759 O O . ALA A 1 95 ? -7.846 -10.829 9.097 1.00 95.81 95 ALA A O 1
ATOM 760 N N . ASN A 1 96 ? -7.206 -11.603 11.099 1.00 95.44 96 ASN A N 1
ATOM 761 C CA . ASN A 1 96 ? -8.532 -11.493 11.706 1.00 95.44 96 ASN A CA 1
ATOM 762 C C . ASN A 1 96 ? -8.602 -10.189 12.500 1.00 95.44 96 ASN A C 1
ATOM 764 O O . ASN A 1 96 ? -7.666 -9.885 13.243 1.00 95.44 96 ASN A O 1
ATOM 768 N N . ALA A 1 97 ? -9.722 -9.476 12.414 1.00 92.12 97 ALA A N 1
ATOM 769 C CA . ALA A 1 97 ? -9.946 -8.289 13.225 1.00 92.12 97 ALA A CA 1
ATOM 770 C C . ALA A 1 97 ? -10.074 -8.667 14.721 1.00 92.12 97 ALA A C 1
ATOM 772 O O . ALA A 1 97 ? -10.706 -9.684 15.056 1.00 92.12 97 ALA A O 1
ATOM 773 N N . PRO A 1 98 ? -9.498 -7.882 15.653 1.00 89.56 98 PRO A N 1
ATOM 774 C CA . PRO A 1 98 ? -9.638 -8.105 17.089 1.00 89.56 98 PRO A CA 1
ATOM 775 C C . PRO A 1 98 ? -11.108 -8.192 17.535 1.00 89.56 98 PRO A C 1
ATOM 777 O O . PRO A 1 98 ? -11.951 -7.375 17.181 1.00 89.56 98 PRO A O 1
ATOM 780 N N . ARG A 1 99 ? -11.433 -9.199 18.360 1.00 68.25 99 ARG A N 1
ATOM 781 C CA . ARG A 1 99 ? -12.821 -9.579 18.715 1.00 68.25 99 ARG A CA 1
ATOM 782 C C . ARG A 1 99 ? -13.550 -8.618 19.665 1.00 68.25 99 ARG A C 1
ATOM 784 O O . ARG A 1 99 ? -14.727 -8.839 19.933 1.00 68.25 99 ARG A O 1
ATOM 791 N N . ASN A 1 100 ? -12.864 -7.619 20.210 1.00 58.84 100 ASN A N 1
ATOM 792 C CA . ASN A 1 100 ? -13.415 -6.578 21.074 1.00 58.84 100 ASN A CA 1
ATOM 793 C C . ASN A 1 100 ? -12.344 -5.504 21.281 1.00 58.84 100 ASN A C 1
ATOM 795 O O . ASN A 1 100 ? -11.270 -5.812 21.800 1.00 58.84 100 ASN A O 1
ATOM 799 N N . TYR A 1 101 ? -12.661 -4.250 20.961 1.00 50.66 101 TYR A N 1
ATOM 800 C CA . TYR A 1 101 ? -11.924 -3.106 21.487 1.00 50.66 101 TYR A CA 1
ATOM 801 C C . TYR A 1 101 ? -12.251 -2.986 22.982 1.00 50.66 101 TYR A C 1
ATOM 803 O O . TYR A 1 101 ? -13.146 -2.253 23.397 1.00 50.66 101 TYR A O 1
ATOM 811 N N . SER A 1 102 ? -11.563 -3.756 23.821 1.00 45.56 102 SER A N 1
ATOM 812 C CA . SER A 1 102 ? -11.213 -3.209 25.125 1.00 45.56 102 SER A CA 1
ATOM 813 C C . SER A 1 102 ? -10.054 -2.259 24.849 1.00 45.56 102 SER A C 1
ATOM 815 O O . SER A 1 102 ? -9.084 -2.716 24.242 1.00 45.56 102 SER A O 1
ATOM 817 N N . PRO A 1 103 ? -10.126 -0.970 25.246 1.00 47.38 103 PRO A N 1
ATOM 818 C CA . PRO A 1 103 ? -8.935 -0.136 25.280 1.00 47.38 103 PRO A CA 1
ATOM 819 C C . PRO A 1 103 ? -7.873 -0.976 25.973 1.00 47.38 103 PRO A C 1
ATOM 821 O O . PRO A 1 103 ? -8.148 -1.515 27.051 1.00 47.38 103 PRO A O 1
ATOM 824 N N . VAL A 1 104 ? -6.741 -1.192 25.309 1.00 48.03 104 VAL A N 1
ATOM 825 C CA . VAL A 1 104 ? -5.615 -1.894 25.910 1.00 48.03 104 VAL A CA 1
ATOM 826 C C . VAL A 1 104 ? -5.338 -1.149 27.209 1.00 48.03 104 VAL A C 1
ATOM 828 O O . VAL A 1 104 ? -4.891 -0.009 27.192 1.00 48.03 104 VAL A O 1
ATOM 831 N N . SER A 1 105 ? -5.730 -1.748 28.335 1.00 49.84 105 SER A N 1
ATOM 832 C CA . SER A 1 105 ? -5.281 -1.311 29.648 1.00 49.84 105 SER A CA 1
ATOM 833 C C . SER A 1 105 ? -3.770 -1.253 29.532 1.00 49.84 105 SER A C 1
ATOM 835 O O . SER A 1 105 ? -3.188 -2.263 29.132 1.00 49.84 105 SER A O 1
ATOM 837 N N . ASP A 1 106 ? -3.164 -0.114 29.872 1.00 54.31 106 ASP A N 1
ATOM 838 C CA . ASP A 1 106 ? -1.721 0.184 29.809 1.00 54.31 106 ASP A CA 1
ATOM 839 C C . ASP A 1 106 ? -0.816 -0.829 30.544 1.00 54.31 106 ASP A C 1
ATOM 841 O O . ASP A 1 106 ? 0.386 -0.626 30.690 1.00 54.31 106 ASP A O 1
ATOM 845 N N . THR A 1 107 ? -1.369 -1.940 31.026 1.00 59.62 107 THR A N 1
ATOM 846 C CA . THR A 1 107 ? -0.659 -3.204 31.182 1.00 59.62 107 THR A CA 1
ATOM 847 C C . THR A 1 107 ? 0.191 -3.482 29.941 1.00 59.62 107 THR A C 1
ATOM 849 O O . THR A 1 107 ? -0.349 -3.769 28.869 1.00 59.62 107 THR A O 1
ATOM 852 N N . PRO A 1 108 ? 1.524 -3.450 30.075 1.00 56.97 108 PRO A N 1
ATOM 853 C CA . PRO A 1 108 ? 2.407 -3.888 29.016 1.00 56.97 108 PRO A CA 1
ATOM 854 C C . PRO A 1 108 ? 2.008 -5.311 28.618 1.00 56.97 108 PRO A C 1
ATOM 856 O O . PRO A 1 108 ? 1.917 -6.194 29.470 1.00 56.97 108 PRO A O 1
ATOM 859 N N . LEU A 1 109 ? 1.819 -5.548 27.317 1.00 55.41 109 LEU A N 1
ATOM 860 C CA . LEU A 1 109 ? 1.655 -6.890 26.728 1.00 55.41 109 LEU A CA 1
ATOM 861 C C . LEU A 1 109 ? 2.856 -7.811 27.012 1.00 55.41 109 LEU A C 1
ATOM 863 O O . LEU A 1 109 ? 2.834 -8.999 26.699 1.00 55.41 109 LEU A O 1
ATOM 867 N N . VAL A 1 110 ? 3.910 -7.257 27.609 1.00 56.97 110 VAL A N 1
ATOM 868 C CA . VAL A 1 110 ? 5.109 -7.958 28.018 1.00 56.97 110 VAL A CA 1
ATOM 869 C C . VAL A 1 110 ? 5.088 -8.092 29.537 1.00 56.97 110 VAL A C 1
ATOM 871 O O . VAL A 1 110 ? 5.272 -7.115 30.264 1.00 56.97 110 VAL A O 1
ATOM 874 N N . THR A 1 111 ? 4.869 -9.311 30.033 1.00 65.25 111 THR A N 1
ATOM 875 C CA . THR A 1 111 ? 5.104 -9.594 31.452 1.00 65.25 111 THR A CA 1
ATOM 876 C C . THR A 1 111 ? 6.588 -9.366 31.769 1.00 65.25 111 THR A C 1
ATOM 878 O O . THR A 1 111 ? 7.430 -9.463 30.869 1.00 65.25 111 THR A O 1
ATOM 881 N N . PRO A 1 112 ? 6.967 -9.098 33.031 1.00 66.12 112 PRO A N 1
ATOM 882 C CA . PRO A 1 112 ? 8.375 -9.054 33.419 1.00 66.12 112 PRO A CA 1
ATOM 883 C C . PRO A 1 112 ? 9.136 -10.316 32.977 1.00 66.12 112 PRO A C 1
ATOM 885 O O . PRO A 1 112 ? 10.312 -10.232 32.634 1.00 66.12 112 PRO A O 1
ATOM 888 N N . GLU A 1 113 ? 8.463 -11.474 32.896 1.00 64.88 113 GLU A N 1
ATOM 889 C CA . GLU A 1 113 ? 9.056 -12.687 32.323 1.00 64.88 113 GLU A CA 1
ATOM 890 C C . GLU A 1 113 ? 9.312 -12.577 30.812 1.00 64.88 113 GLU A C 1
ATOM 892 O O . GLU A 1 113 ? 10.373 -12.998 30.359 1.00 64.88 113 GLU A O 1
ATOM 897 N N . GLY A 1 114 ? 8.403 -11.981 30.033 1.00 58.72 114 GLY A N 1
ATOM 898 C CA . GLY A 1 114 ? 8.590 -11.737 28.597 1.00 58.72 114 GLY A CA 1
ATOM 899 C C . GLY A 1 114 ? 9.748 -10.779 28.286 1.00 58.72 114 GLY A C 1
ATOM 900 O O . GLY A 1 114 ? 10.495 -11.006 27.333 1.00 58.72 114 GLY A O 1
ATOM 901 N N . ILE A 1 115 ? 9.964 -9.762 29.131 1.00 59.03 115 ILE A N 1
ATOM 902 C CA . ILE A 1 115 ? 11.112 -8.844 29.013 1.00 59.03 115 ILE A CA 1
ATOM 903 C C . ILE A 1 115 ? 12.416 -9.588 29.339 1.00 59.03 115 ILE A C 1
ATOM 905 O O . ILE A 1 115 ? 13.417 -9.395 28.657 1.00 59.03 115 ILE A O 1
ATOM 909 N N . ASN A 1 116 ? 12.399 -10.492 30.324 1.00 61.75 116 ASN A N 1
ATOM 910 C CA . ASN A 1 116 ? 13.566 -11.288 30.722 1.00 61.75 116 ASN A CA 1
ATOM 911 C C . ASN A 1 116 ? 13.860 -12.469 29.773 1.00 61.75 116 ASN A C 1
ATOM 913 O O . ASN A 1 116 ? 14.992 -12.956 29.731 1.00 61.75 116 ASN A O 1
ATOM 917 N N . ALA A 1 117 ? 12.867 -12.918 28.998 1.00 58.84 117 ALA A N 1
ATOM 918 C CA . ALA A 1 117 ? 13.004 -13.960 27.981 1.00 58.84 117 ALA A CA 1
ATOM 919 C C . ALA A 1 117 ? 13.544 -13.425 26.642 1.00 58.84 117 ALA A C 1
ATOM 921 O O . ALA A 1 117 ? 14.206 -14.168 25.918 1.00 58.84 117 ALA A O 1
ATOM 922 N N . SER A 1 118 ? 13.325 -12.142 26.327 1.00 54.84 118 SER A N 1
ATOM 923 C CA . SER A 1 118 ? 13.823 -11.504 25.096 1.00 54.84 118 SER A CA 1
ATOM 924 C C . SER A 1 118 ? 15.362 -11.571 24.949 1.00 54.84 118 SER A C 1
ATOM 926 O O . SER A 1 118 ? 15.833 -12.065 23.922 1.00 54.84 118 SER A O 1
ATOM 928 N N . PRO A 1 119 ? 16.178 -11.275 25.989 1.00 57.47 119 PRO A N 1
ATOM 929 C CA . PRO A 1 119 ? 17.630 -11.471 25.930 1.00 57.47 119 PRO A CA 1
ATOM 930 C C . PRO A 1 119 ? 18.051 -12.932 25.705 1.00 57.47 119 PRO A C 1
ATOM 932 O O . PRO A 1 119 ? 19.097 -13.202 25.112 1.0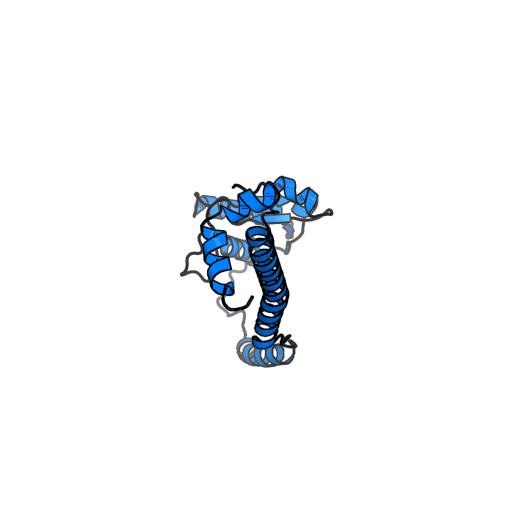0 57.47 119 PRO A O 1
ATOM 935 N N . GLN A 1 120 ? 17.257 -13.897 26.185 1.00 57.38 120 GLN A N 1
ATOM 936 C CA . GLN A 1 120 ? 17.551 -15.323 26.024 1.00 57.38 120 GLN A CA 1
ATOM 937 C C . GLN A 1 120 ? 17.183 -15.822 24.622 1.00 57.38 120 GLN A C 1
ATOM 939 O O . GLN A 1 120 ? 17.957 -16.584 24.037 1.00 57.38 120 GLN A O 1
ATOM 944 N N . ALA A 1 121 ? 16.073 -15.349 24.050 1.00 54.47 121 ALA A N 1
ATOM 945 C CA . ALA A 1 121 ? 15.693 -15.625 22.667 1.00 54.47 121 ALA A CA 1
ATOM 946 C C . ALA A 1 121 ? 16.707 -15.031 21.674 1.00 54.47 121 ALA A C 1
ATOM 948 O O . ALA A 1 121 ? 17.143 -15.741 20.767 1.00 54.47 121 ALA A O 1
ATOM 949 N N . ASP A 1 122 ? 17.191 -13.808 21.909 1.00 53.56 122 ASP A N 1
ATOM 950 C CA . ASP A 1 122 ? 18.254 -13.198 21.097 1.00 53.56 122 ASP A CA 1
ATOM 951 C C . ASP A 1 122 ? 19.547 -14.028 21.127 1.00 53.56 122 ASP A C 1
ATOM 953 O O . ASP A 1 122 ? 20.180 -14.254 20.091 1.00 53.56 122 ASP A O 1
ATOM 957 N N . SER A 1 123 ? 19.918 -14.585 22.287 1.00 56.97 123 SER A N 1
ATOM 958 C CA . SER A 1 123 ? 21.102 -15.452 22.400 1.00 56.97 123 SER A CA 1
ATOM 959 C C . SER A 1 123 ? 20.968 -16.784 21.640 1.00 56.97 123 SER A C 1
ATOM 961 O O . SER A 1 123 ? 21.967 -17.338 21.169 1.00 56.97 123 SER A O 1
ATOM 963 N N . LEU A 1 124 ? 19.739 -17.291 21.481 1.00 53.56 124 LEU A N 1
ATOM 964 C CA . LEU A 1 124 ? 19.442 -18.543 20.779 1.00 53.56 124 LEU A CA 1
ATOM 965 C C . LEU A 1 124 ? 19.276 -18.340 19.267 1.00 53.56 124 LEU A C 1
ATOM 967 O O . LEU A 1 124 ? 19.748 -19.174 18.487 1.00 53.56 124 LEU A O 1
ATOM 971 N N . ILE A 1 125 ? 18.699 -17.215 18.838 1.00 52.41 125 ILE A N 1
ATOM 972 C CA . ILE A 1 125 ? 18.599 -16.840 17.419 1.00 52.41 125 ILE A CA 1
ATOM 973 C C . ILE A 1 125 ? 19.995 -16.544 16.850 1.00 52.41 125 ILE A C 1
ATOM 975 O O . ILE A 1 125 ? 20.330 -17.004 15.757 1.00 52.41 125 ILE A O 1
ATOM 979 N N . THR A 1 126 ? 20.874 -15.914 17.636 1.00 52.50 126 THR A N 1
ATOM 980 C CA . THR A 1 126 ? 22.272 -15.670 17.231 1.00 52.50 126 THR A CA 1
ATOM 981 C C . THR A 1 126 ? 23.093 -16.967 17.104 1.00 52.50 126 THR A C 1
ATOM 983 O O . THR A 1 126 ? 24.112 -16.993 16.415 1.00 52.50 126 THR A O 1
ATOM 986 N N . ARG A 1 127 ? 22.659 -18.072 17.731 1.00 52.00 127 ARG A N 1
ATOM 987 C CA . ARG A 1 127 ? 23.337 -19.381 17.656 1.00 52.00 127 ARG A CA 1
ATOM 988 C C . ARG A 1 127 ? 22.827 -20.304 16.548 1.00 52.00 127 ARG A C 1
ATOM 990 O O . ARG A 1 127 ? 23.507 -21.284 16.253 1.00 52.00 127 ARG A O 1
ATOM 997 N N . THR A 1 128 ? 21.658 -20.033 15.965 1.00 48.66 128 THR A N 1
ATOM 998 C CA . THR A 1 128 ? 20.973 -20.979 15.061 1.00 48.66 128 THR A CA 1
ATOM 999 C C . THR A 1 128 ? 20.759 -20.484 13.639 1.00 48.66 128 THR A C 1
ATOM 1001 O O . THR A 1 128 ? 20.468 -21.312 12.776 1.00 48.66 128 THR A O 1
ATOM 1004 N N . LEU A 1 129 ? 21.008 -19.208 13.322 1.00 47.69 129 LEU A N 1
ATOM 1005 C CA . LEU A 1 129 ? 21.316 -18.880 11.934 1.00 47.69 129 LEU A CA 1
ATOM 1006 C C . LEU A 1 129 ? 22.740 -19.361 11.637 1.00 47.69 129 LEU A C 1
ATOM 1008 O O . LEU A 1 129 ? 23.688 -18.826 12.219 1.00 47.69 129 LEU A O 1
ATOM 1012 N N . PRO A 1 130 ? 22.950 -20.327 10.719 1.00 52.00 130 PRO A N 1
ATOM 1013 C CA . PRO A 1 130 ? 24.253 -20.446 10.111 1.00 52.00 130 PRO A CA 1
ATOM 1014 C C . PRO A 1 130 ? 24.465 -19.108 9.419 1.00 52.00 130 PRO A C 1
ATOM 1016 O O . PRO A 1 130 ? 23.828 -18.811 8.406 1.00 52.00 130 PRO A O 1
ATOM 1019 N N . ASN A 1 131 ? 25.335 -18.277 9.987 1.00 53.59 131 ASN A N 1
ATOM 1020 C CA . ASN A 1 131 ? 25.950 -17.205 9.240 1.00 53.59 131 ASN A 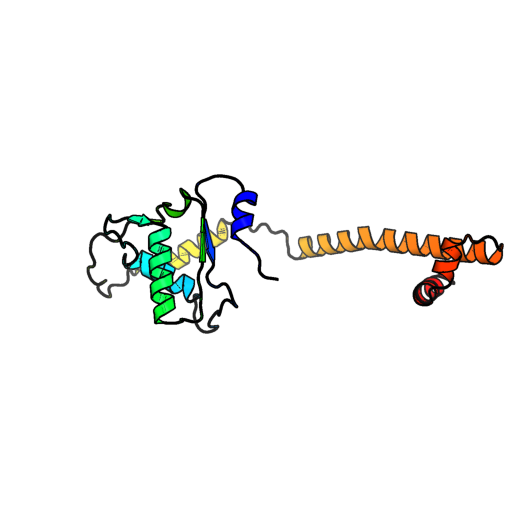CA 1
ATOM 1021 C C . ASN A 1 131 ? 26.454 -17.895 7.975 1.00 53.59 131 ASN A C 1
ATOM 1023 O O . ASN A 1 131 ? 27.415 -18.665 8.037 1.00 53.59 131 ASN A O 1
ATOM 1027 N N . LYS A 1 132 ? 25.775 -17.699 6.837 1.00 58.66 132 LYS A N 1
ATOM 1028 C CA . LYS A 1 132 ? 26.367 -17.981 5.537 1.00 58.66 132 LYS A CA 1
ATOM 1029 C C . LYS A 1 132 ? 27.508 -16.984 5.441 1.00 58.66 132 LYS A C 1
ATOM 1031 O O . LYS A 1 132 ? 27.375 -15.891 4.905 1.00 58.66 132 LYS A O 1
ATOM 1036 N N . LEU A 1 133 ? 28.620 -17.378 6.051 1.00 55.81 133 LEU A N 1
ATOM 1037 C CA . LEU A 1 133 ? 29.936 -16.796 5.970 1.00 55.81 133 LEU A CA 1
ATOM 1038 C C . LEU A 1 133 ? 30.431 -17.052 4.548 1.00 55.81 133 LEU A C 1
ATOM 1040 O O . LEU A 1 133 ? 31.440 -17.709 4.324 1.00 55.81 133 LEU A O 1
ATOM 1044 N N . LEU A 1 134 ? 29.754 -16.464 3.564 1.00 56.41 134 LEU A N 1
ATOM 1045 C CA . LEU A 1 134 ? 30.507 -15.813 2.514 1.00 56.41 134 LEU A CA 1
ATOM 1046 C C . LEU A 1 134 ? 31.192 -14.668 3.247 1.00 56.41 134 LEU A C 1
ATOM 1048 O O . LEU A 1 134 ? 30.617 -13.597 3.437 1.00 56.41 134 LEU A O 1
ATOM 1052 N N . SER A 1 135 ? 32.364 -14.964 3.821 1.00 64.62 135 SER A N 1
ATOM 1053 C CA . SER A 1 135 ? 33.143 -13.962 4.530 1.00 64.62 135 SER A CA 1
ATOM 1054 C C . SER A 1 135 ? 33.254 -12.754 3.602 1.00 64.62 135 SER A C 1
ATOM 1056 O O . SER A 1 135 ? 33.297 -12.911 2.379 1.00 64.62 135 SER A O 1
ATOM 1058 N N . LYS A 1 136 ? 33.277 -11.534 4.142 1.00 65.44 136 LYS A N 1
ATOM 1059 C CA . LYS A 1 136 ? 33.453 -10.336 3.303 1.00 65.44 136 LYS A CA 1
ATOM 1060 C C . LYS A 1 136 ? 34.646 -10.507 2.343 1.00 65.44 136 LYS A C 1
ATOM 1062 O O . LYS A 1 136 ? 34.591 -10.045 1.211 1.00 65.44 136 LYS A O 1
ATOM 1067 N N . LEU A 1 137 ? 35.659 -11.274 2.764 1.00 63.09 137 LEU A N 1
ATOM 1068 C CA . LEU A 1 137 ? 36.796 -11.689 1.947 1.00 63.09 137 LEU A CA 1
ATOM 1069 C C . LEU A 1 137 ? 36.419 -12.647 0.802 1.00 63.09 137 LEU A C 1
ATOM 1071 O O . LEU A 1 137 ? 36.941 -12.467 -0.283 1.00 63.09 137 LEU A O 1
ATOM 1075 N N . VAL A 1 138 ? 35.504 -13.608 0.966 1.00 72.88 138 VAL A N 1
ATOM 1076 C CA . VAL A 1 138 ? 35.028 -14.477 -0.135 1.00 72.88 138 VAL A CA 1
ATOM 1077 C C . VAL A 1 138 ? 34.339 -13.665 -1.235 1.00 72.88 138 VAL A C 1
ATOM 1079 O O . VAL A 1 138 ? 34.611 -13.891 -2.411 1.00 72.88 138 VAL A O 1
ATOM 1082 N N . ILE A 1 139 ? 33.495 -12.691 -0.875 1.00 76.50 139 ILE A N 1
ATOM 1083 C CA . ILE A 1 139 ? 32.832 -11.816 -1.860 1.00 76.50 139 ILE A CA 1
ATOM 1084 C C . ILE A 1 139 ? 33.866 -10.928 -2.568 1.00 76.50 139 ILE A C 1
ATOM 1086 O O . ILE A 1 139 ? 33.847 -10.822 -3.792 1.00 76.50 139 ILE A O 1
ATOM 1090 N N . ILE A 1 140 ? 34.811 -10.345 -1.821 1.00 79.44 140 ILE A N 1
ATOM 1091 C CA . ILE A 1 140 ? 35.904 -9.541 -2.392 1.00 79.44 140 ILE A CA 1
ATOM 1092 C C . ILE A 1 140 ? 36.771 -10.389 -3.334 1.00 79.44 140 ILE A C 1
ATOM 1094 O O . ILE A 1 140 ? 37.058 -9.959 -4.447 1.00 79.44 140 ILE A O 1
ATOM 1098 N N . MET A 1 141 ? 37.136 -11.610 -2.937 1.00 80.81 141 MET A N 1
ATOM 1099 C CA . MET A 1 141 ? 37.935 -12.518 -3.763 1.00 80.81 141 MET A CA 1
ATOM 1100 C C . MET A 1 141 ? 37.188 -12.927 -5.036 1.00 80.81 141 MET A C 1
ATOM 1102 O O . MET A 1 141 ? 37.797 -12.958 -6.098 1.00 80.81 141 MET A O 1
ATOM 1106 N N . ALA A 1 142 ? 35.874 -13.166 -4.974 1.00 82.38 142 ALA A N 1
ATOM 1107 C CA . ALA A 1 142 ? 35.070 -13.454 -6.162 1.00 82.38 142 ALA A CA 1
ATOM 1108 C C . ALA A 1 142 ? 35.044 -12.269 -7.147 1.00 82.38 142 ALA A C 1
ATOM 1110 O O . ALA A 1 142 ? 35.225 -12.470 -8.345 1.00 82.38 142 ALA A O 1
ATOM 1111 N N . ILE A 1 143 ? 34.892 -11.032 -6.654 1.00 85.00 143 ILE A N 1
ATOM 1112 C CA . ILE A 1 143 ? 34.932 -9.819 -7.491 1.00 85.00 143 ILE A CA 1
ATOM 1113 C C . ILE A 1 143 ? 36.315 -9.642 -8.128 1.00 85.00 143 ILE A C 1
ATOM 1115 O O . ILE A 1 143 ? 36.408 -9.375 -9.324 1.00 85.00 143 ILE A O 1
ATOM 1119 N N . VAL A 1 144 ? 37.393 -9.830 -7.360 1.00 85.44 144 VAL A N 1
ATOM 1120 C CA . VAL A 1 144 ? 38.767 -9.731 -7.876 1.00 85.44 144 VAL A CA 1
ATOM 1121 C C . VAL A 1 144 ? 39.032 -10.800 -8.935 1.00 85.44 144 VAL A C 1
ATOM 1123 O O . VAL A 1 144 ? 39.579 -10.478 -9.984 1.00 85.44 144 VAL A O 1
ATOM 1126 N N . VAL A 1 145 ? 38.598 -12.046 -8.719 1.00 86.44 145 VAL A N 1
ATOM 1127 C CA . VAL A 1 145 ? 38.732 -13.118 -9.717 1.00 86.44 145 VAL A CA 1
ATOM 1128 C C . VAL A 1 145 ? 37.979 -12.764 -10.998 1.00 86.44 145 VAL A C 1
ATOM 1130 O O . VAL A 1 145 ? 38.554 -12.889 -12.071 1.00 86.44 145 VAL A O 1
ATOM 1133 N N . ILE A 1 146 ? 36.751 -12.242 -10.911 1.00 84.12 146 ILE A N 1
ATOM 1134 C CA . ILE A 1 146 ? 35.987 -11.802 -12.090 1.00 84.12 146 ILE A CA 1
ATOM 1135 C C . ILE A 1 146 ? 36.722 -10.676 -12.836 1.00 84.12 146 ILE A C 1
ATOM 1137 O O . ILE A 1 146 ? 36.865 -10.743 -14.056 1.00 84.12 146 ILE A O 1
ATOM 1141 N N . LEU A 1 147 ? 37.235 -9.669 -12.123 1.00 81.62 147 LEU A N 1
ATOM 1142 C CA . LEU A 1 147 ? 37.981 -8.561 -12.731 1.00 81.62 147 LEU A CA 1
ATOM 1143 C C . LEU A 1 147 ? 39.294 -9.019 -13.375 1.00 81.62 147 LEU A C 1
ATOM 1145 O O . LEU A 1 147 ? 39.648 -8.514 -14.434 1.00 81.62 147 LEU A O 1
ATOM 1149 N N . VAL A 1 148 ? 39.998 -9.989 -12.789 1.00 81.19 148 VAL A N 1
ATOM 1150 C CA . VAL A 1 148 ? 41.223 -10.558 -13.370 1.00 81.19 148 VAL A CA 1
ATOM 1151 C C . VAL A 1 148 ? 40.888 -11.441 -14.576 1.00 81.19 148 VAL A C 1
ATOM 1153 O O . VAL A 1 148 ? 41.503 -11.291 -15.627 1.00 81.19 148 VAL A O 1
ATOM 1156 N N . SER A 1 149 ? 39.875 -12.307 -14.482 1.00 73.88 149 SER A N 1
ATOM 1157 C CA . SER A 1 149 ? 39.453 -13.188 -15.579 1.00 73.88 149 SER A CA 1
ATOM 1158 C C . SER A 1 149 ? 38.890 -12.437 -16.783 1.00 73.88 149 SER A C 1
ATOM 1160 O O . SER A 1 149 ? 39.009 -12.940 -17.892 1.00 73.88 149 SER A O 1
ATOM 1162 N N . ILE A 1 150 ? 38.288 -11.259 -16.594 1.00 75.12 150 ILE A N 1
ATOM 1163 C CA . ILE A 1 150 ? 37.816 -10.403 -17.696 1.00 75.12 150 ILE A CA 1
ATOM 1164 C C . ILE A 1 150 ? 38.914 -9.422 -18.137 1.00 75.12 150 ILE A C 1
ATOM 1166 O O . ILE A 1 150 ? 39.098 -9.195 -19.330 1.00 75.12 150 ILE A O 1
ATOM 1170 N N . GLY A 1 151 ? 39.669 -8.859 -17.194 1.00 68.62 151 GLY A N 1
ATOM 1171 C CA . GLY A 1 151 ? 40.687 -7.843 -17.459 1.00 68.62 151 GLY A CA 1
ATOM 1172 C C . GLY A 1 151 ? 41.920 -8.381 -18.181 1.00 68.62 151 GLY A C 1
ATOM 1173 O O . GLY A 1 151 ? 42.407 -7.730 -19.100 1.00 68.62 151 GLY A O 1
ATOM 1174 N N . VAL A 1 152 ? 42.395 -9.582 -17.831 1.00 68.00 152 VAL A N 1
ATOM 1175 C CA . VAL A 1 152 ? 43.553 -10.219 -18.484 1.00 68.00 152 VAL A CA 1
ATOM 1176 C C . VAL A 1 152 ? 43.308 -10.490 -19.977 1.00 68.00 152 VAL A C 1
ATOM 1178 O O . VAL A 1 152 ? 44.117 -10.023 -20.776 1.00 68.00 152 VAL A O 1
ATOM 1181 N N . PRO A 1 153 ? 42.208 -11.140 -20.414 1.00 65.19 153 PRO A N 1
ATOM 1182 C CA . PRO A 1 153 ? 41.967 -11.362 -21.840 1.00 65.19 153 PRO A CA 1
ATOM 1183 C C . PRO A 1 153 ? 41.620 -10.075 -22.594 1.00 65.19 153 PRO A C 1
ATOM 1185 O O . PRO A 1 153 ? 41.850 -10.003 -23.799 1.00 65.19 153 PRO A O 1
ATOM 1188 N N . TYR A 1 154 ? 41.076 -9.053 -21.921 1.00 66.75 154 TYR A N 1
ATOM 1189 C CA . TYR A 1 154 ? 40.872 -7.743 -22.541 1.00 66.75 154 TYR A CA 1
ATOM 1190 C C . TYR A 1 154 ? 42.216 -7.063 -22.841 1.00 66.75 154 TYR A C 1
ATOM 1192 O O . TYR A 1 154 ? 42.429 -6.592 -23.958 1.00 66.75 154 TYR A O 1
ATOM 1200 N N . LEU A 1 155 ? 43.154 -7.091 -21.885 1.00 65.38 155 LEU A N 1
ATOM 1201 C CA . LEU A 1 155 ? 44.500 -6.550 -22.081 1.00 65.38 155 LEU A CA 1
ATOM 1202 C C . LEU A 1 155 ? 45.305 -7.354 -23.108 1.00 65.38 155 LEU A C 1
ATOM 1204 O O . LEU A 1 155 ? 46.018 -6.767 -23.910 1.00 65.38 155 LEU A O 1
ATOM 1208 N N . GLU A 1 156 ? 45.186 -8.683 -23.103 1.00 69.69 156 GLU A N 1
ATOM 1209 C CA . GLU A 1 156 ? 45.890 -9.554 -24.048 1.00 69.69 156 GLU A CA 1
ATOM 1210 C C . GLU A 1 156 ? 45.403 -9.325 -25.483 1.00 69.69 156 GLU A C 1
ATOM 1212 O O . GLU A 1 156 ? 46.218 -9.238 -26.398 1.00 69.69 156 GLU A O 1
ATOM 1217 N N . LYS A 1 157 ? 44.091 -9.130 -25.682 1.00 76.62 157 LYS A N 1
ATOM 1218 C CA . LYS A 1 157 ? 43.532 -8.764 -26.990 1.00 76.62 157 LYS A CA 1
ATOM 1219 C C . LYS A 1 157 ? 43.997 -7.389 -27.458 1.00 76.62 157 LYS A C 1
ATOM 1221 O O . LYS A 1 157 ? 44.413 -7.279 -28.607 1.00 76.62 157 LYS A O 1
ATOM 1226 N N . GLU A 1 158 ? 43.963 -6.364 -26.601 1.00 79.00 158 GLU A N 1
ATOM 1227 C CA . GLU A 1 158 ? 44.486 -5.039 -26.974 1.00 79.00 158 GLU A CA 1
ATOM 1228 C C . GLU A 1 158 ? 45.994 -5.092 -27.267 1.00 79.00 158 GLU A C 1
ATOM 1230 O O . GLU A 1 158 ? 46.437 -4.528 -28.264 1.00 79.00 158 GLU A O 1
ATOM 1235 N N . PHE A 1 159 ? 46.778 -5.828 -26.476 1.00 81.00 159 PHE A N 1
ATOM 1236 C CA . PHE A 1 159 ? 48.212 -6.017 -26.699 1.00 81.00 159 PHE A CA 1
ATOM 1237 C C . PHE A 1 159 ? 48.502 -6.716 -28.034 1.00 81.00 159 PHE A C 1
ATOM 1239 O O . PHE A 1 159 ? 49.319 -6.233 -28.817 1.00 81.00 159 PHE A O 1
ATOM 1246 N N . LEU A 1 160 ? 47.815 -7.825 -28.332 1.00 80.00 160 LEU A N 1
ATOM 1247 C CA . LEU A 1 160 ? 47.993 -8.559 -29.588 1.00 80.00 160 LEU A CA 1
ATOM 1248 C C . LEU A 1 160 ? 47.587 -7.709 -30.799 1.00 80.00 160 LEU A C 1
ATOM 1250 O O . LEU A 1 160 ? 48.240 -7.765 -31.840 1.00 80.00 160 LEU A O 1
ATOM 1254 N N . TYR A 1 161 ? 46.544 -6.893 -30.646 1.00 82.38 161 TYR A N 1
ATOM 1255 C CA . TYR A 1 161 ? 46.058 -6.002 -31.694 1.00 82.38 161 TYR A CA 1
ATOM 1256 C C . TYR A 1 161 ? 47.005 -4.814 -31.928 1.00 82.38 161 TYR A C 1
ATOM 1258 O O . TYR A 1 161 ? 47.343 -4.521 -33.074 1.00 82.38 161 TYR A O 1
ATOM 1266 N N . CYS A 1 162 ? 47.535 -4.197 -30.864 1.00 83.44 162 CYS A N 1
ATOM 1267 C CA . CYS A 1 162 ? 48.602 -3.199 -30.976 1.00 83.44 162 CYS A CA 1
ATOM 1268 C C . CYS A 1 162 ? 49.851 -3.794 -31.650 1.00 83.44 162 CYS A C 1
ATOM 1270 O O . CYS A 1 162 ? 50.413 -3.163 -32.544 1.00 83.44 162 CYS A O 1
ATOM 1272 N N . LYS A 1 163 ? 50.260 -5.020 -31.281 1.00 83.81 163 LYS A N 1
ATOM 1273 C CA . LYS A 1 163 ? 51.389 -5.727 -31.913 1.00 83.81 163 LYS A CA 1
ATOM 1274 C C . LYS A 1 163 ? 51.174 -5.922 -33.411 1.00 83.81 163 LYS A C 1
ATOM 1276 O O . LYS A 1 163 ? 52.071 -5.653 -34.204 1.00 83.81 163 LYS A O 1
ATOM 1281 N N . TYR A 1 164 ? 49.985 -6.395 -33.783 1.00 83.25 164 TYR A N 1
ATOM 1282 C CA . TYR A 1 164 ? 49.603 -6.640 -35.169 1.00 83.25 164 TYR A CA 1
ATOM 1283 C C . TYR A 1 164 ? 49.645 -5.353 -36.000 1.00 83.25 164 TYR A C 1
ATOM 1285 O O . TYR A 1 164 ? 50.274 -5.340 -37.056 1.00 83.25 164 TYR A O 1
ATOM 1293 N N . ILE A 1 165 ? 49.070 -4.256 -35.489 1.00 82.44 165 ILE A N 1
ATOM 1294 C CA . ILE A 1 165 ? 49.093 -2.954 -36.169 1.00 82.44 165 ILE A CA 1
ATOM 1295 C C . ILE A 1 165 ? 50.524 -2.426 -36.320 1.00 82.44 165 ILE A C 1
ATOM 1297 O O . ILE A 1 165 ? 50.860 -1.945 -37.399 1.00 82.44 165 ILE A O 1
ATOM 1301 N N . TYR A 1 166 ? 51.382 -2.536 -35.298 1.00 78.94 166 TYR A N 1
ATOM 1302 C CA . TYR A 1 166 ? 52.779 -2.091 -35.403 1.00 78.94 166 TYR A CA 1
ATOM 1303 C C . TYR A 1 166 ? 53.551 -2.856 -36.485 1.00 78.94 166 TYR A C 1
ATOM 1305 O O . TYR A 1 166 ? 54.154 -2.225 -37.350 1.00 78.94 166 TYR A O 1
ATOM 1313 N N . ILE A 1 167 ? 53.475 -4.192 -36.488 1.00 81.38 167 ILE A N 1
ATOM 1314 C CA . ILE A 1 167 ? 54.169 -5.033 -37.478 1.00 81.38 167 ILE A CA 1
ATOM 1315 C C . ILE A 1 167 ? 53.646 -4.747 -38.893 1.00 81.38 167 ILE A C 1
ATOM 1317 O O . ILE A 1 167 ? 54.422 -4.484 -39.808 1.00 81.38 167 ILE A O 1
ATOM 1321 N N . LYS A 1 168 ? 52.320 -4.725 -39.082 1.00 81.19 168 LYS A N 1
ATOM 1322 C CA . LYS A 1 168 ? 51.720 -4.498 -40.405 1.00 81.19 168 LYS A CA 1
ATOM 1323 C C . LYS A 1 168 ? 51.859 -3.066 -40.911 1.00 81.19 168 LYS A C 1
ATOM 1325 O O . LYS A 1 168 ? 51.914 -2.857 -42.122 1.00 81.19 168 LYS A O 1
ATOM 1330 N N . SER A 1 169 ? 51.970 -2.086 -40.014 1.00 74.94 169 SER A N 1
ATOM 1331 C CA . SER A 1 169 ? 52.295 -0.706 -40.379 1.00 74.94 169 SER A CA 1
ATOM 1332 C C . SER A 1 169 ? 53.725 -0.566 -40.905 1.00 74.94 169 SER A C 1
ATOM 1334 O O . SER A 1 169 ? 53.946 0.291 -41.758 1.00 74.94 169 SER A O 1
ATOM 1336 N N . GLU A 1 170 ? 54.682 -1.358 -40.412 1.00 75.56 170 GLU A N 1
ATOM 1337 C CA . GLU A 1 170 ? 56.051 -1.386 -40.952 1.00 75.56 170 GLU A CA 1
ATOM 1338 C C . GLU A 1 170 ? 56.122 -2.129 -42.294 1.00 75.56 170 GLU A C 1
ATOM 1340 O O . GLU A 1 170 ? 56.857 -1.713 -43.187 1.00 75.56 170 GLU A O 1
ATOM 1345 N N . GLU A 1 171 ? 55.310 -3.176 -42.470 1.00 79.00 171 GLU A N 1
ATOM 1346 C CA . GLU A 1 171 ? 55.198 -3.934 -43.727 1.00 79.00 171 GLU A CA 1
ATOM 1347 C C . GLU A 1 171 ? 54.356 -3.222 -44.809 1.00 79.00 171 GLU A C 1
ATOM 1349 O O . GLU A 1 171 ? 54.418 -3.591 -45.980 1.00 79.00 171 GLU A O 1
ATOM 1354 N N . GLY A 1 172 ? 53.586 -2.187 -44.448 1.00 73.38 172 GLY A N 1
ATOM 1355 C CA . GLY A 1 172 ? 52.726 -1.434 -45.371 1.00 73.38 172 GLY A CA 1
ATOM 1356 C C . GLY A 1 172 ? 51.413 -2.135 -45.756 1.00 73.38 172 GLY A C 1
ATOM 1357 O O . GLY A 1 172 ? 50.783 -1.748 -46.739 1.00 73.38 172 GLY A O 1
ATOM 1358 N N . GLU A 1 173 ? 50.978 -3.139 -44.989 1.00 77.31 173 GLU A N 1
ATOM 1359 C CA . GLU A 1 173 ? 49.826 -4.009 -45.284 1.00 77.31 173 GLU A CA 1
ATOM 1360 C C . GLU A 1 173 ? 48.715 -3.885 -44.219 1.00 77.31 173 GLU A C 1
ATOM 1362 O O . GLU A 1 173 ? 48.413 -4.836 -43.500 1.00 77.31 173 GLU A O 1
ATOM 1367 N N . LEU A 1 174 ? 48.087 -2.710 -44.087 1.00 79.62 174 LEU A N 1
ATOM 1368 C CA . LEU A 1 174 ? 46.909 -2.526 -43.220 1.00 79.62 174 LEU A CA 1
ATOM 1369 C C . LEU A 1 174 ? 45.630 -2.424 -44.053 1.00 79.62 174 LEU A C 1
ATOM 1371 O O . LEU A 1 174 ? 45.579 -1.630 -44.997 1.00 79.62 174 LEU A O 1
ATOM 1375 N N . ASP A 1 175 ? 44.585 -3.161 -43.675 1.00 80.38 175 ASP A N 1
ATOM 1376 C CA . ASP A 1 175 ? 43.273 -3.049 -44.316 1.00 80.38 175 ASP A CA 1
ATOM 1377 C C . ASP A 1 175 ? 42.477 -1.815 -43.832 1.00 80.38 175 ASP A C 1
ATOM 1379 O O . ASP A 1 175 ? 42.917 -1.055 -42.963 1.00 80.38 175 ASP A O 1
ATOM 1383 N N . ALA A 1 176 ? 41.341 -1.530 -44.475 1.00 72.00 176 ALA A N 1
ATOM 1384 C CA . ALA A 1 176 ? 40.556 -0.322 -44.234 1.00 72.00 176 ALA A CA 1
ATOM 1385 C C . ALA A 1 176 ? 40.061 -0.179 -42.782 1.00 72.00 176 ALA A C 1
ATOM 1387 O O . ALA A 1 176 ? 40.021 0.945 -42.277 1.00 72.00 176 ALA A O 1
ATOM 1388 N N . ASN A 1 177 ? 39.706 -1.271 -42.101 1.00 75.19 177 ASN A N 1
ATOM 1389 C CA . ASN A 1 177 ? 39.233 -1.219 -40.717 1.00 75.19 177 ASN A CA 1
ATOM 1390 C C . ASN A 1 177 ? 40.393 -0.942 -39.753 1.00 75.19 177 ASN A C 1
ATOM 1392 O O . ASN A 1 177 ? 40.290 -0.071 -38.886 1.00 75.19 177 ASN A O 1
ATOM 1396 N N . GLU A 1 178 ? 41.530 -1.602 -39.946 1.00 78.31 178 GLU A N 1
ATOM 1397 C CA . GLU A 1 178 ? 42.758 -1.389 -39.185 1.00 78.31 178 GLU A CA 1
ATOM 1398 C C . GLU A 1 178 ? 43.269 0.040 -39.358 1.00 78.31 178 GLU A C 1
ATOM 14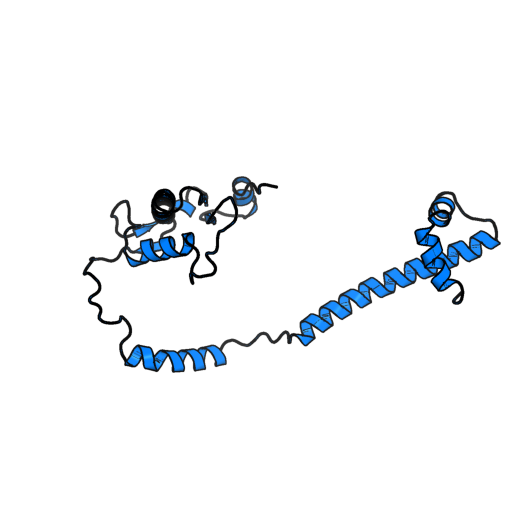00 O O . GLU A 1 178 ? 43.697 0.661 -38.388 1.00 78.31 178 GLU A O 1
ATOM 1405 N N . GLN A 1 179 ? 43.180 0.610 -40.563 1.00 75.31 179 GLN A N 1
ATOM 1406 C CA . GLN A 1 179 ? 43.556 2.005 -40.812 1.00 75.31 179 GLN A CA 1
ATOM 1407 C C . GLN A 1 179 ? 42.653 3.015 -40.090 1.00 75.31 179 GLN A C 1
ATOM 1409 O O . GLN A 1 179 ? 43.119 4.098 -39.721 1.00 75.31 179 GLN A O 1
ATOM 1414 N N . VAL A 1 180 ? 41.366 2.696 -39.914 1.00 76.62 180 VAL A N 1
ATOM 1415 C CA . VAL A 1 180 ? 40.424 3.531 -39.155 1.00 76.62 180 VAL A CA 1
ATOM 1416 C C . VAL A 1 180 ? 40.771 3.491 -37.668 1.00 76.62 180 VAL A C 1
ATOM 1418 O O . VAL A 1 180 ? 40.922 4.548 -37.058 1.00 76.62 180 VAL A O 1
ATOM 1421 N N . TYR A 1 181 ? 40.992 2.302 -37.106 1.00 73.62 181 TYR A N 1
ATOM 1422 C CA . TYR A 1 181 ? 41.394 2.149 -35.704 1.00 73.62 181 TYR A CA 1
ATOM 1423 C C . TYR A 1 181 ? 42.793 2.718 -35.415 1.00 73.62 181 TYR A C 1
ATOM 1425 O O . TYR A 1 181 ? 42.982 3.392 -34.408 1.00 73.62 181 TYR A O 1
ATOM 1433 N N . ASN A 1 182 ? 43.759 2.556 -36.322 1.00 75.12 182 ASN A N 1
ATOM 1434 C CA . ASN A 1 182 ? 45.096 3.154 -36.215 1.00 75.12 182 ASN A CA 1
ATOM 1435 C C . ASN A 1 182 ? 45.075 4.694 -36.292 1.00 75.12 182 ASN A C 1
ATOM 1437 O O . ASN A 1 182 ? 46.046 5.351 -35.934 1.00 75.12 182 ASN A O 1
ATOM 1441 N N . ARG A 1 183 ? 43.987 5.312 -36.765 1.00 78.81 183 ARG A N 1
ATOM 1442 C CA . ARG A 1 183 ? 43.823 6.776 -36.729 1.00 78.81 183 ARG A CA 1
ATOM 1443 C C . ARG A 1 183 ? 43.120 7.287 -35.476 1.00 78.81 183 ARG A C 1
ATOM 1445 O O . ARG A 1 183 ? 43.102 8.500 -35.263 1.00 78.81 183 ARG A O 1
ATOM 1452 N N . ASP A 1 184 ? 42.598 6.404 -34.631 1.00 84.94 184 ASP A N 1
ATOM 1453 C CA . ASP A 1 184 ? 42.046 6.779 -33.335 1.00 84.94 184 ASP A CA 1
ATOM 1454 C C . ASP A 1 184 ? 43.186 7.182 -32.380 1.00 84.94 184 ASP A C 1
ATOM 1456 O O . ASP A 1 184 ? 44.053 6.393 -31.997 1.00 84.94 184 ASP A O 1
ATOM 1460 N N . SER A 1 185 ? 43.191 8.460 -31.994 1.00 81.69 185 SER A N 1
ATOM 1461 C CA . SER A 1 185 ? 44.206 9.037 -31.112 1.00 81.69 185 SER A CA 1
ATOM 1462 C C . SER A 1 185 ? 44.228 8.420 -29.710 1.00 81.69 185 SER A C 1
ATOM 1464 O O . SER A 1 185 ? 45.294 8.335 -29.096 1.00 81.69 185 SER A O 1
ATOM 1466 N N . GLU A 1 186 ? 43.078 7.979 -29.195 1.00 83.12 186 GLU A N 1
ATOM 1467 C CA . GLU A 1 186 ? 42.966 7.381 -27.865 1.00 83.12 186 GLU A CA 1
ATOM 1468 C C . GLU A 1 186 ? 43.455 5.932 -27.888 1.00 83.12 186 GLU A C 1
ATOM 1470 O O . GLU A 1 186 ? 44.157 5.480 -26.979 1.00 83.12 186 GLU A O 1
ATOM 1475 N N . PHE A 1 187 ? 43.139 5.207 -28.961 1.00 80.25 187 PHE A N 1
ATOM 1476 C CA . PHE A 1 187 ? 43.708 3.890 -29.233 1.00 80.25 187 PHE A CA 1
ATOM 1477 C C . PHE A 1 187 ? 45.240 3.949 -29.372 1.00 80.25 187 PHE A C 1
ATOM 1479 O O . PHE A 1 187 ? 45.954 3.245 -28.657 1.00 80.25 187 PHE A O 1
ATOM 1486 N N . ASN A 1 188 ? 45.769 4.874 -30.177 1.00 78.56 188 ASN A N 1
ATOM 1487 C CA . ASN A 1 188 ? 47.216 5.040 -30.344 1.00 78.56 188 ASN A CA 1
ATOM 1488 C C . ASN A 1 188 ? 47.939 5.393 -29.046 1.00 78.56 188 ASN A C 1
ATOM 1490 O O . ASN A 1 188 ? 49.027 4.879 -28.779 1.00 78.56 188 ASN A O 1
ATOM 1494 N N . ARG A 1 189 ? 47.340 6.245 -28.209 1.00 83.56 189 ARG A N 1
ATOM 1495 C CA . ARG A 1 189 ? 47.903 6.588 -26.900 1.00 83.56 189 ARG A CA 1
ATOM 1496 C C . ARG A 1 189 ? 48.021 5.362 -25.990 1.00 83.56 189 ARG A C 1
ATOM 1498 O O . ARG A 1 189 ? 48.996 5.259 -25.250 1.00 83.56 189 ARG A O 1
ATOM 1505 N N . ARG A 1 190 ? 47.065 4.431 -26.059 1.00 84.50 190 ARG A N 1
ATOM 1506 C CA . ARG A 1 190 ? 47.118 3.155 -25.329 1.00 84.50 190 ARG A CA 1
ATOM 1507 C C . ARG A 1 190 ? 48.176 2.217 -25.911 1.00 84.50 190 ARG A C 1
ATOM 1509 O O . ARG A 1 190 ? 48.998 1.713 -25.153 1.00 84.50 190 ARG A O 1
ATOM 1516 N N . CYS A 1 191 ? 48.256 2.072 -27.236 1.00 80.94 191 CYS A N 1
ATOM 1517 C CA . CYS A 1 191 ? 49.296 1.255 -27.873 1.00 80.94 191 CYS A CA 1
ATOM 1518 C C . CYS A 1 191 ? 50.724 1.768 -27.618 1.00 80.94 191 CYS A C 1
ATOM 1520 O O . CYS A 1 191 ? 51.646 0.961 -27.500 1.00 80.94 191 CYS A O 1
ATOM 1522 N N . GLN A 1 192 ? 50.923 3.082 -27.450 1.00 81.19 192 GLN A N 1
ATOM 1523 C CA . GLN A 1 192 ? 52.230 3.645 -27.082 1.00 81.19 192 GLN A CA 1
ATOM 1524 C C . GLN A 1 192 ? 52.764 3.115 -25.746 1.00 81.19 192 GLN A C 1
ATOM 1526 O O . GLN A 1 192 ? 53.978 2.999 -25.591 1.00 81.19 192 GLN A O 1
ATOM 1531 N N . LEU A 1 193 ? 51.888 2.751 -24.804 1.00 79.69 193 LEU A N 1
ATOM 1532 C CA . LEU A 1 193 ? 52.295 2.147 -23.530 1.00 79.69 193 LEU A CA 1
ATOM 1533 C C . LEU A 1 193 ? 52.881 0.743 -23.725 1.00 79.69 193 LEU A C 1
ATOM 1535 O O . LEU A 1 193 ? 53.733 0.319 -22.948 1.00 79.69 193 LEU A O 1
ATOM 1539 N N . PHE A 1 194 ? 52.471 0.049 -24.788 1.00 76.81 194 PHE A N 1
ATOM 1540 C C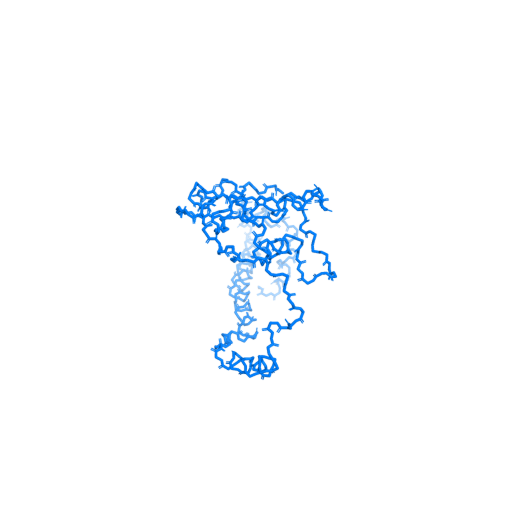A . PHE A 1 194 ? 52.967 -1.276 -25.148 1.00 76.81 194 PHE A CA 1
ATOM 1541 C C . PHE A 1 194 ? 54.148 -1.240 -26.128 1.00 76.81 194 PHE A C 1
ATOM 1543 O O . PHE A 1 194 ? 54.781 -2.267 -26.342 1.00 76.81 194 PHE A O 1
ATOM 1550 N N . LYS A 1 195 ? 54.505 -0.069 -26.678 1.00 73.81 195 LYS A N 1
ATOM 1551 C CA . LYS A 1 195 ? 55.565 0.095 -27.693 1.00 73.81 195 LYS A CA 1
ATOM 1552 C C . LYS A 1 195 ? 56.913 -0.524 -27.299 1.00 73.81 195 LYS A C 1
ATOM 1554 O O . LYS A 1 195 ? 57.644 -0.975 -28.166 1.00 73.81 195 LYS A O 1
ATOM 1559 N N . TYR A 1 196 ? 57.248 -0.530 -26.010 1.00 73.44 196 TYR A N 1
ATOM 1560 C CA . TYR A 1 196 ? 58.518 -1.065 -25.498 1.00 73.44 196 TYR A CA 1
ATOM 1561 C C . TYR A 1 196 ? 58.477 -2.566 -25.161 1.00 73.44 196 TYR A C 1
ATOM 1563 O O . TYR A 1 196 ? 59.455 -3.101 -24.646 1.00 73.44 196 TYR A O 1
ATOM 1571 N N . LEU A 1 197 ? 57.342 -3.228 -25.396 1.00 69.75 197 LEU A N 1
ATOM 1572 C CA . LEU A 1 197 ? 57.106 -4.644 -25.096 1.00 69.75 197 LEU A CA 1
ATOM 1573 C C . LEU A 1 197 ? 57.007 -5.516 -26.362 1.00 69.75 197 LEU A C 1
ATOM 1575 O O . LEU A 1 197 ? 56.818 -6.729 -26.240 1.00 69.75 197 LEU A O 1
ATOM 1579 N N . PHE A 1 198 ? 57.109 -4.912 -27.548 1.00 66.69 198 PHE A N 1
ATOM 1580 C CA . PHE A 1 198 ? 57.080 -5.581 -28.850 1.00 66.69 198 PHE A CA 1
ATOM 1581 C C . PHE A 1 198 ? 58.457 -5.598 -29.502 1.00 66.69 198 PHE A C 1
ATOM 1583 O O . PHE A 1 198 ? 59.209 -4.614 -29.311 1.00 66.69 198 PHE A O 1
#

Radius of gyration: 31.06 Å; Cα contacts (8 Å, |Δi|>4): 164; chains: 1; bounding box: 76×35×79 Å

Secondary structure (DSSP, 8-state):
----SHHHHHHH-SSS-EEEES-SS-----TTSSS-HHHHHHHHHHHH-TT-SSSSSEEEHHHHHHHHHHHHHHH-TT---EEEE-TTGGG-EEEEPPS------SS-SS-HHHHHHHHHHHHHHHHHS------HHHHHHHHHHHHHHHHHHHHHHHHHHHHHHHHHHHHT---HHHHHHTT-HHHHHHHHHHGGG-

Nearest PDB structures (foldseek):
  6w8r-assembly2_B  TM=6.900E-01  e=2.886E-01  Arabidopsis thaliana
  6w8s-assembly2_B  TM=6.866E-01  e=3.271E-01  Arabidopsis thaliana
  6w8r-assembly1_A  TM=6.908E-01  e=3.483E-01  Arabidopsis thaliana
  6w8s-assembly3_C  TM=6.862E-01  e=5.073E-01  Arabidopsis thaliana
  6w8s-assembly1_A  TM=6.874E-01  e=5.750E-01  Arabidopsis thaliana

Solvent-accessible surface area (backbone atoms only — not comparable to full-atom values): 11740 Å² total; per-residue (Å²): 133,86,82,69,64,70,75,43,51,74,72,73,54,83,85,62,39,69,46,83,40,66,37,84,62,78,78,70,63,53,88,88,47,100,53,40,68,58,57,47,41,50,49,47,28,58,74,69,22,73,11,29,78,88,68,81,47,47,20,30,43,47,38,40,48,51,43,33,48,52,54,34,51,75,77,40,67,88,52,49,57,45,79,46,60,50,86,54,18,38,64,39,75,74,46,65,30,65,95,63,91,62,79,77,62,87,67,64,96,54,49,77,64,52,62,64,42,47,66,52,51,53,57,50,54,70,69,66,56,78,75,78,69,68,40,75,63,54,56,50,49,52,52,50,50,52,50,48,67,53,46,51,59,51,50,50,52,52,51,54,51,41,50,49,50,54,55,27,61,75,73,71,66,67,54,76,69,55,52,53,53,70,63,34,68,70,55,46,58,56,40,58,74,48,57,87,78,109

Mean predicted aligned error: 19.62 Å

Sequence (198 aa):
GSVNLQNQLDQLGGEGRAILASSTDYSFSQLDKQLSIYTQYLVEGIETGDADLNRDRVISLDELHEYIEKRIRETFPDMKPKIYTDQEGSKIHIANAPRNYSPVSDTPLVTPEGINASPQADSLITRTLPNKLLSKLVIIMAIVVILVSIGVPYLEKEFLYCKYIYIKSEEGELDANEQVYNRDSEFNRRCQLFKYLF